Protein AF-A0A8B7ZJD2-F1 (afdb_monomer_lite)

Structure (mmCIF, N/CA/C/O backbone):
data_AF-A0A8B7ZJD2-F1
#
_entry.id   AF-A0A8B7ZJD2-F1
#
loop_
_atom_site.group_PDB
_atom_site.id
_atom_site.type_symbol
_atom_site.label_atom_id
_atom_site.label_alt_id
_atom_site.label_comp_id
_atom_site.label_asym_id
_atom_site.label_entity_id
_atom_site.label_seq_id
_atom_site.pdbx_PDB_ins_code
_atom_site.Cartn_x
_atom_site.Cartn_y
_atom_site.Cartn_z
_atom_site.occupancy
_atom_site.B_iso_or_equiv
_atom_site.auth_seq_id
_atom_site.auth_comp_id
_atom_site.auth_asym_id
_atom_site.auth_atom_id
_atom_site.pdbx_PDB_model_num
ATOM 1 N N . MET A 1 1 ? 28.507 -53.031 50.648 1.00 39.19 1 MET A N 1
ATOM 2 C CA . MET A 1 1 ? 28.261 -53.807 49.411 1.00 39.19 1 MET A CA 1
ATOM 3 C C . MET A 1 1 ? 28.061 -52.798 48.282 1.00 39.19 1 MET A C 1
ATOM 5 O O . MET A 1 1 ? 27.154 -51.989 48.370 1.00 39.19 1 MET A O 1
ATOM 9 N N . THR A 1 2 ? 29.149 -52.480 47.574 1.00 43.84 2 THR A N 1
ATOM 10 C CA . THR A 1 2 ? 29.414 -52.789 46.145 1.00 43.84 2 THR A CA 1
ATOM 11 C C . THR A 1 2 ? 28.729 -51.855 45.140 1.00 43.84 2 THR A C 1
ATOM 13 O O . THR A 1 2 ? 27.515 -51.837 44.986 1.00 43.84 2 THR A O 1
ATOM 16 N N . LYS A 1 3 ? 29.584 -51.105 44.433 1.00 43.44 3 LYS A N 1
ATOM 17 C CA . LYS A 1 3 ? 29.319 -50.288 43.245 1.00 43.44 3 LYS A CA 1
ATOM 18 C C . LYS A 1 3 ? 28.764 -51.154 42.107 1.00 43.44 3 LYS A C 1
ATOM 20 O O . LYS A 1 3 ? 29.307 -52.227 41.862 1.00 43.44 3 LYS A O 1
ATOM 25 N N . THR A 1 4 ? 27.835 -50.633 41.305 1.00 47.94 4 THR A N 1
ATOM 26 C CA . THR A 1 4 ? 27.852 -50.875 39.851 1.00 47.94 4 THR A CA 1
ATOM 27 C C . THR A 1 4 ? 27.293 -49.663 39.113 1.00 47.94 4 THR A C 1
ATOM 29 O O . THR A 1 4 ? 26.111 -49.343 39.166 1.00 47.94 4 THR A O 1
ATOM 32 N N . SER A 1 5 ? 28.207 -48.977 38.441 1.00 49.12 5 SER A N 1
ATOM 33 C CA . SER A 1 5 ? 27.992 -48.008 37.379 1.00 49.12 5 SER A CA 1
ATOM 34 C C . SER A 1 5 ? 27.403 -48.678 36.139 1.00 49.12 5 SER A C 1
ATOM 36 O O . SER A 1 5 ? 27.960 -49.673 35.679 1.00 49.12 5 SER A O 1
ATOM 38 N N . TYR A 1 6 ? 26.397 -48.065 35.517 1.00 43.41 6 TYR A N 1
ATOM 39 C CA . TYR A 1 6 ? 26.184 -48.217 34.078 1.00 43.41 6 TYR A CA 1
ATOM 40 C C . TYR A 1 6 ? 26.055 -46.843 33.426 1.00 43.41 6 TYR A C 1
ATOM 42 O O . TYR A 1 6 ? 25.018 -46.188 33.480 1.00 43.41 6 TYR A O 1
ATOM 50 N N . SER A 1 7 ? 27.167 -46.429 32.816 1.00 50.16 7 SER A N 1
ATOM 51 C CA . SER A 1 7 ? 27.207 -45.446 31.740 1.00 50.16 7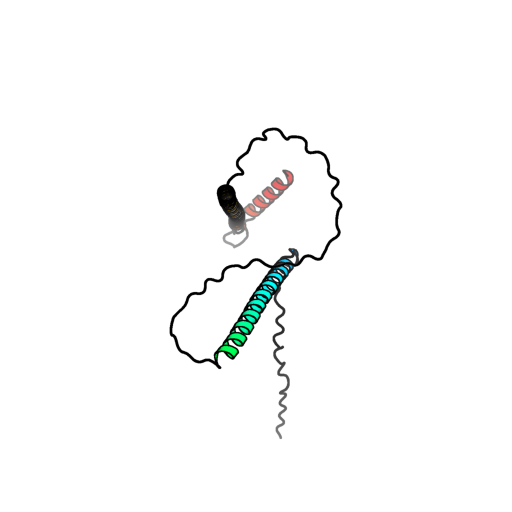 SER A CA 1
ATOM 52 C C . SER A 1 7 ? 26.396 -45.974 30.555 1.00 50.16 7 SER A C 1
ATOM 54 O O . SER A 1 7 ? 26.566 -47.122 30.141 1.00 50.16 7 SER A O 1
ATOM 56 N N . LYS A 1 8 ? 25.528 -45.127 30.000 1.00 45.75 8 LYS A N 1
ATOM 57 C CA . LYS A 1 8 ? 25.032 -45.265 28.628 1.00 45.75 8 LYS A CA 1
ATOM 58 C C . LYS A 1 8 ? 25.311 -43.970 27.880 1.00 45.75 8 LYS A C 1
ATOM 60 O O . LYS A 1 8 ? 24.413 -43.197 27.564 1.00 45.75 8 LYS A O 1
ATOM 65 N N . ASP A 1 9 ? 26.583 -43.776 27.565 1.00 52.03 9 ASP A N 1
ATOM 66 C CA . ASP A 1 9 ? 26.942 -43.148 26.303 1.00 52.03 9 ASP A CA 1
ATOM 67 C C . ASP A 1 9 ? 26.464 -44.046 25.154 1.00 52.03 9 ASP A C 1
ATOM 69 O O . ASP A 1 9 ? 26.879 -45.197 25.043 1.00 52.03 9 ASP A O 1
ATOM 73 N N . SER A 1 10 ? 25.582 -43.540 24.292 1.00 46.38 10 SER A N 1
ATOM 74 C CA . SER A 1 10 ? 25.581 -43.832 22.846 1.00 46.38 10 SER A CA 1
ATOM 75 C C . SER A 1 10 ? 24.380 -43.182 22.172 1.00 46.38 10 SER A C 1
ATOM 77 O O . SER A 1 10 ? 23.264 -43.688 22.172 1.00 46.38 10 SER A O 1
ATOM 79 N N . GLY A 1 11 ? 24.627 -42.039 21.539 1.00 41.09 11 GLY A N 1
ATOM 80 C CA . GLY A 1 11 ? 23.623 -41.434 20.677 1.00 41.09 11 GLY A CA 1
ATOM 81 C C . GLY A 1 11 ? 23.967 -40.037 20.207 1.00 41.09 11 GLY A C 1
ATOM 82 O O . GLY A 1 11 ? 23.090 -39.186 20.164 1.00 41.09 11 GLY A O 1
ATOM 83 N N . LYS A 1 12 ? 25.230 -39.772 19.844 1.00 48.75 12 LYS A N 1
ATOM 84 C CA . LYS A 1 12 ? 25.559 -38.604 19.019 1.00 48.75 12 LYS A CA 1
ATOM 85 C C . LYS A 1 12 ? 24.825 -38.772 17.686 1.00 48.75 12 LYS A C 1
ATOM 87 O O . LYS A 1 12 ? 25.349 -39.388 16.758 1.00 48.75 12 LYS A O 1
ATOM 92 N N . THR A 1 13 ? 23.598 -38.267 17.586 1.00 54.28 13 THR A N 1
ATOM 93 C CA . THR A 1 13 ? 22.920 -38.098 16.303 1.00 54.28 13 THR A CA 1
ATOM 94 C C . THR A 1 13 ? 23.766 -37.128 15.496 1.00 54.28 13 THR A C 1
ATOM 96 O O . THR A 1 13 ? 23.886 -35.952 15.841 1.00 54.28 13 THR A O 1
ATOM 99 N N . LYS A 1 14 ? 24.423 -37.652 14.459 1.00 55.81 14 LYS A N 1
ATOM 100 C CA . LYS A 1 14 ? 25.203 -36.867 13.503 1.00 55.81 14 LYS A CA 1
ATOM 101 C C . LYS A 1 14 ? 24.329 -35.696 13.025 1.00 55.81 14 LYS A C 1
ATOM 103 O O . LYS A 1 14 ? 23.211 -35.965 12.581 1.00 55.81 14 LYS A O 1
ATOM 108 N N . PRO A 1 15 ? 24.782 -34.430 13.088 1.00 53.50 15 PRO A N 1
ATOM 109 C CA . PRO A 1 15 ? 24.051 -33.351 12.442 1.00 53.50 15 PRO A CA 1
ATOM 110 C C . PRO A 1 15 ? 23.992 -33.697 10.955 1.00 53.50 15 PRO A C 1
ATOM 112 O O . PRO A 1 15 ? 25.027 -33.924 10.325 1.00 53.50 15 PRO A O 1
ATOM 115 N N . GLY A 1 16 ? 22.777 -33.848 10.427 1.00 47.44 16 GLY A N 1
ATOM 116 C CA . GLY A 1 16 ? 22.557 -34.173 9.024 1.00 47.44 16 GLY A CA 1
ATOM 117 C C . GLY A 1 16 ? 23.405 -33.260 8.141 1.00 47.44 16 GLY A C 1
ATOM 118 O O . GLY A 1 16 ? 23.426 -32.045 8.335 1.00 47.44 16 GLY A O 1
ATOM 119 N N . GLY A 1 17 ? 24.145 -33.859 7.204 1.00 48.69 17 GLY A N 1
ATOM 120 C CA . GLY A 1 17 ? 24.954 -33.128 6.232 1.00 48.69 17 GLY A CA 1
ATOM 121 C C . GLY A 1 17 ? 24.131 -32.070 5.482 1.00 48.69 17 GLY A C 1
ATOM 122 O O . GLY A 1 17 ? 22.899 -32.124 5.488 1.00 48.69 17 GLY A O 1
ATOM 123 N N . PRO A 1 18 ? 24.782 -31.101 4.815 1.00 47.81 18 PRO A N 1
ATOM 124 C CA . PRO A 1 18 ? 24.182 -29.846 4.373 1.00 47.81 18 PRO A CA 1
ATOM 125 C C . PRO A 1 18 ? 23.327 -30.020 3.110 1.00 47.81 18 PRO A C 1
ATOM 127 O O . PRO A 1 18 ? 23.483 -29.300 2.125 1.00 47.81 18 PRO A O 1
ATOM 130 N N . TYR A 1 19 ? 22.362 -30.932 3.125 1.00 53.19 19 TYR A N 1
ATOM 131 C CA . TYR A 1 19 ? 21.240 -30.902 2.204 1.00 53.19 19 TYR A CA 1
ATOM 132 C C . TYR A 1 19 ? 20.246 -29.870 2.722 1.00 53.19 19 TYR A C 1
ATOM 134 O O . TYR A 1 19 ? 19.180 -30.181 3.243 1.00 53.19 19 TYR A O 1
ATOM 142 N N . HIS A 1 20 ? 20.637 -28.600 2.584 1.00 51.84 20 HIS A N 1
ATOM 143 C CA . HIS A 1 20 ? 19.714 -27.480 2.659 1.00 51.84 20 HIS A CA 1
ATOM 144 C C . HIS A 1 20 ? 18.547 -27.788 1.720 1.00 51.84 20 HIS A C 1
ATOM 146 O O . HIS A 1 20 ? 18.703 -27.755 0.492 1.00 51.84 20 HIS A O 1
ATOM 152 N N . SER A 1 21 ? 17.366 -28.043 2.285 1.00 59.81 21 SER A N 1
ATOM 153 C CA . SER A 1 21 ? 16.129 -27.758 1.579 1.00 59.81 21 SER A CA 1
ATOM 154 C C . SER A 1 21 ? 16.267 -26.309 1.116 1.00 59.81 21 SER A C 1
ATOM 156 O O . SER A 1 21 ? 16.342 -25.376 1.916 1.00 59.81 21 SER A O 1
ATOM 158 N N . LYS A 1 22 ? 16.477 -26.106 -0.190 1.00 61.75 22 LYS A N 1
ATOM 159 C CA . LYS A 1 22 ? 16.526 -24.761 -0.764 1.00 61.75 22 LYS A CA 1
ATOM 160 C C . LYS A 1 22 ? 15.151 -24.183 -0.487 1.00 61.75 22 LYS A C 1
ATOM 162 O O . LYS A 1 22 ? 14.227 -24.507 -1.230 1.00 61.75 22 LYS A O 1
ATOM 167 N N . LYS A 1 23 ? 15.020 -23.406 0.596 1.00 61.69 23 LYS A N 1
ATOM 168 C CA . LYS A 1 23 ? 13.815 -22.648 0.928 1.00 61.69 23 LYS A CA 1
ATOM 169 C C . LYS A 1 23 ? 13.403 -21.970 -0.371 1.00 61.69 23 LYS A C 1
ATOM 171 O O . LYS A 1 23 ? 14.153 -21.146 -0.897 1.00 61.69 23 LYS A O 1
ATOM 176 N N . MET A 1 24 ? 12.306 -22.433 -0.970 1.00 61.31 24 MET A N 1
ATOM 177 C CA . MET A 1 24 ? 11.774 -21.786 -2.156 1.00 61.31 24 MET A CA 1
ATOM 178 C C . MET A 1 24 ? 11.340 -20.406 -1.686 1.00 61.31 24 MET A C 1
ATOM 180 O O . MET A 1 24 ? 10.409 -20.278 -0.901 1.00 61.31 24 MET A O 1
ATOM 184 N N . ILE A 1 25 ? 12.090 -19.388 -2.090 1.00 57.41 25 ILE A N 1
ATOM 185 C CA . ILE A 1 25 ? 11.716 -18.001 -1.860 1.00 57.41 25 ILE A CA 1
ATOM 186 C C . ILE A 1 25 ? 10.627 -17.709 -2.893 1.00 57.41 25 ILE A C 1
ATOM 188 O O . ILE A 1 25 ? 10.907 -17.692 -4.090 1.00 57.41 25 ILE A O 1
ATOM 192 N N . GLY A 1 26 ? 9.382 -17.602 -2.430 1.00 63.53 26 GLY A N 1
ATOM 193 C CA . GLY A 1 26 ? 8.215 -17.285 -3.253 1.00 63.53 26 GLY A CA 1
ATOM 194 C C . GLY A 1 26 ? 6.960 -18.049 -2.830 1.00 63.53 26 GLY A C 1
ATOM 195 O O . GLY A 1 26 ? 7.041 -19.191 -2.377 1.00 63.53 26 GLY A O 1
ATOM 196 N N . ASN A 1 27 ? 5.796 -17.419 -2.994 1.00 67.75 27 ASN A N 1
ATOM 197 C CA . ASN A 1 27 ? 4.507 -18.062 -2.748 1.00 67.75 27 ASN A CA 1
ATOM 198 C C . ASN A 1 27 ? 4.255 -19.166 -3.800 1.00 67.75 27 ASN A C 1
ATOM 200 O O . ASN A 1 27 ? 4.371 -18.917 -5.005 1.00 67.75 27 ASN A O 1
ATOM 204 N N . ILE A 1 28 ? 3.935 -20.387 -3.352 1.00 61.06 28 ILE A N 1
ATOM 205 C CA . ILE A 1 28 ? 3.673 -21.546 -4.224 1.00 61.06 28 ILE A CA 1
ATOM 206 C C . ILE A 1 28 ? 2.390 -21.325 -5.037 1.00 61.06 28 ILE A C 1
ATOM 208 O O . ILE A 1 28 ? 2.347 -21.711 -6.204 1.00 61.06 28 ILE A O 1
ATOM 212 N N . THR A 1 29 ? 1.386 -20.647 -4.466 1.00 63.19 29 THR A N 1
ATOM 213 C CA . THR A 1 29 ? 0.087 -20.422 -5.124 1.00 63.19 29 THR A CA 1
ATOM 214 C C . THR A 1 29 ? 0.165 -19.420 -6.279 1.00 63.19 29 THR A C 1
ATOM 216 O O . THR A 1 29 ? -0.604 -19.516 -7.227 1.00 63.19 29 THR A O 1
ATOM 219 N N . GLU A 1 30 ? 1.129 -18.497 -6.249 1.00 68.25 30 GLU A N 1
ATOM 220 C CA . GLU A 1 30 ? 1.306 -17.446 -7.264 1.00 68.25 30 GLU A CA 1
ATOM 221 C C . GLU A 1 30 ? 2.387 -17.781 -8.310 1.00 68.25 30 GLU A C 1
ATOM 223 O O . GLU A 1 30 ? 2.713 -16.961 -9.168 1.00 68.25 30 GLU A O 1
ATOM 228 N N . GLY A 1 31 ? 3.013 -18.964 -8.236 1.00 72.69 31 GLY A N 1
ATOM 229 C CA . GLY A 1 31 ? 4.035 -19.392 -9.202 1.00 72.69 31 GLY A CA 1
ATOM 230 C C . GLY A 1 31 ? 5.359 -18.607 -9.149 1.00 72.69 31 GLY A C 1
ATOM 231 O O . GLY A 1 31 ? 6.229 -18.794 -10.007 1.00 72.69 31 GLY A O 1
ATOM 232 N N . GLN A 1 32 ? 5.568 -17.767 -8.132 1.00 71.38 32 GLN A N 1
ATOM 233 C CA . GLN A 1 32 ? 6.763 -16.921 -7.997 1.00 71.38 32 GLN A CA 1
ATOM 234 C C . GLN A 1 32 ? 8.057 -17.749 -7.908 1.00 71.38 32 GLN A C 1
ATOM 236 O O . GLN A 1 32 ? 9.051 -17.438 -8.570 1.00 71.38 32 GLN A O 1
ATOM 241 N N . GLY A 1 33 ? 8.021 -18.881 -7.196 1.00 79.00 33 GLY A N 1
ATOM 242 C CA . GLY A 1 33 ? 9.161 -19.800 -7.106 1.00 79.00 33 GLY A CA 1
ATOM 243 C C . GLY A 1 33 ? 9.566 -20.404 -8.461 1.00 79.00 33 GLY A C 1
ATOM 244 O O . GLY A 1 33 ? 10.753 -20.629 -8.720 1.00 79.00 33 GLY A O 1
ATOM 245 N N . TYR A 1 34 ? 8.609 -20.617 -9.374 1.00 82.00 34 TYR A N 1
ATOM 246 C CA . TYR A 1 34 ? 8.888 -21.084 -10.735 1.00 82.00 34 TYR A CA 1
ATOM 247 C C . TYR A 1 34 ? 9.531 -19.984 -11.589 1.00 82.00 34 TYR A C 1
ATOM 249 O O . TYR A 1 34 ? 10.515 -20.246 -12.294 1.00 82.00 34 TYR A O 1
ATOM 257 N N . ALA A 1 35 ? 9.030 -18.749 -11.484 1.00 83.31 35 ALA A N 1
ATOM 258 C CA . ALA A 1 35 ? 9.600 -17.591 -12.168 1.00 83.31 35 ALA A CA 1
ATOM 259 C C . ALA A 1 35 ? 11.061 -17.356 -11.747 1.00 83.31 35 ALA A C 1
ATOM 261 O O . ALA A 1 35 ? 11.940 -17.230 -12.604 1.00 83.31 35 ALA A O 1
ATOM 262 N N . ASP A 1 36 ? 11.362 -17.404 -10.451 1.00 82.44 36 ASP A N 1
ATOM 263 C CA . ASP A 1 36 ? 12.727 -17.216 -9.955 1.00 82.44 36 ASP A CA 1
ATOM 264 C C . ASP A 1 36 ? 13.644 -18.398 -10.293 1.00 82.44 36 ASP A C 1
ATOM 266 O O . ASP A 1 36 ? 14.808 -18.205 -10.664 1.00 82.44 36 ASP A O 1
ATOM 270 N N . LYS A 1 37 ? 13.120 -19.632 -10.302 1.00 83.94 37 LYS A N 1
ATOM 271 C CA . LYS A 1 37 ? 13.844 -20.807 -10.818 1.00 83.94 37 LYS A CA 1
ATOM 272 C C . LYS A 1 37 ? 14.206 -20.639 -12.299 1.00 83.94 37 LYS A C 1
ATOM 274 O O . LYS A 1 37 ? 15.339 -20.957 -12.675 1.00 83.94 37 LYS A O 1
ATOM 279 N N . ARG A 1 38 ? 13.294 -20.126 -13.136 1.00 84.62 38 ARG A N 1
ATOM 280 C CA . ARG A 1 38 ? 13.542 -19.814 -14.560 1.00 84.62 38 ARG A CA 1
ATOM 281 C C . ARG A 1 38 ? 14.580 -18.705 -14.718 1.00 84.62 38 ARG A C 1
ATOM 283 O O . ARG A 1 38 ? 15.563 -18.930 -15.425 1.00 84.62 38 ARG A O 1
ATOM 290 N N . LYS A 1 39 ? 14.443 -17.579 -14.005 1.00 90.19 39 LYS A N 1
ATOM 291 C CA . LYS A 1 39 ? 15.444 -16.492 -13.998 1.00 90.19 39 LYS A CA 1
ATOM 292 C C . LYS A 1 39 ? 16.829 -17.017 -13.626 1.00 90.19 39 LYS A C 1
ATOM 294 O O . LYS A 1 39 ? 17.806 -16.757 -14.326 1.00 90.19 39 LYS A O 1
ATOM 299 N N . ARG A 1 40 ? 16.922 -17.835 -12.572 1.00 87.81 40 ARG A N 1
ATOM 300 C CA . ARG A 1 40 ? 18.194 -18.411 -12.119 1.00 87.81 40 ARG A CA 1
ATOM 301 C C . ARG A 1 40 ? 18.795 -19.384 -13.132 1.00 87.81 40 ARG A C 1
ATOM 303 O O . ARG A 1 40 ? 20.009 -19.381 -13.320 1.00 87.81 40 ARG A O 1
ATOM 310 N N . LYS A 1 41 ? 17.970 -20.185 -13.819 1.00 92.12 41 LYS A N 1
ATOM 311 C CA . LYS A 1 41 ? 18.428 -21.032 -14.935 1.00 92.12 41 LYS A CA 1
ATOM 312 C C . LYS A 1 41 ? 19.031 -20.192 -16.064 1.00 92.12 41 LYS A C 1
ATOM 314 O O . LYS A 1 41 ? 20.134 -20.512 -16.497 1.00 92.12 41 LYS A O 1
ATOM 319 N N . VAL A 1 42 ? 18.359 -19.112 -16.472 1.00 90.50 42 VAL A N 1
ATOM 320 C CA . VAL A 1 42 ? 18.838 -18.195 -17.525 1.00 90.50 42 VAL A CA 1
ATOM 321 C C . VAL A 1 42 ? 20.162 -17.532 -17.124 1.00 90.50 42 VAL A C 1
ATOM 323 O O . VAL A 1 42 ? 21.129 -17.559 -17.891 1.00 90.50 42 VAL A O 1
ATOM 326 N N . LEU A 1 43 ? 20.259 -17.026 -15.891 1.00 93.75 43 LEU A N 1
ATOM 327 C CA . LEU A 1 43 ? 21.495 -16.443 -15.356 1.00 93.75 43 LEU A CA 1
ATOM 328 C C . LEU A 1 43 ? 22.647 -17.454 -15.325 1.00 93.75 43 LEU A C 1
ATOM 330 O O . LEU A 1 43 ? 23.769 -17.127 -15.711 1.00 93.75 43 LEU A O 1
ATOM 334 N N . ASN A 1 44 ? 22.384 -18.691 -14.904 1.00 94.50 44 ASN A N 1
ATOM 335 C CA . ASN A 1 44 ? 23.402 -19.739 -14.866 1.00 94.50 44 ASN A CA 1
ATOM 336 C C . ASN A 1 44 ? 23.861 -20.143 -16.272 1.00 94.50 44 ASN A C 1
ATOM 338 O O . ASN A 1 44 ? 25.061 -20.327 -16.477 1.00 94.50 44 ASN A O 1
ATOM 342 N N . SER A 1 45 ? 22.950 -20.248 -17.248 1.00 91.69 45 SER A N 1
ATOM 343 C CA . SER A 1 45 ? 23.338 -20.496 -18.643 1.00 91.69 45 SER A CA 1
ATOM 344 C C . SER A 1 45 ? 24.193 -19.362 -19.207 1.00 91.69 45 SER A C 1
ATOM 346 O O . SER A 1 45 ? 25.205 -19.639 -19.846 1.00 91.69 45 SER A O 1
ATOM 348 N N . TYR A 1 46 ? 23.854 -18.107 -18.899 1.00 94.62 46 TYR A N 1
ATOM 349 C CA . TYR A 1 46 ? 24.642 -16.945 -19.308 1.00 94.62 46 TYR A CA 1
ATOM 350 C C . TYR A 1 46 ? 26.047 -16.968 -18.691 1.00 94.62 46 TYR A C 1
ATOM 352 O O . TYR A 1 46 ? 27.040 -16.935 -19.415 1.00 94.62 46 TYR A O 1
ATOM 360 N N . LYS A 1 47 ? 26.159 -17.146 -17.366 1.00 93.50 47 LYS A N 1
ATOM 361 C CA . LYS A 1 47 ? 27.459 -17.278 -16.683 1.00 93.50 47 LYS A CA 1
ATOM 362 C C . LYS A 1 47 ? 28.284 -18.435 -17.248 1.00 93.50 47 LYS A C 1
ATOM 364 O O . LYS A 1 47 ? 29.488 -18.290 -17.430 1.00 93.50 47 LYS A O 1
ATOM 369 N N . LYS A 1 48 ? 27.652 -19.567 -17.585 1.00 92.56 48 LYS A N 1
ATOM 370 C CA . LYS A 1 48 ? 28.329 -20.711 -18.217 1.00 92.56 48 LYS A CA 1
ATOM 371 C C . LYS A 1 48 ? 28.923 -20.344 -19.580 1.00 92.56 48 LYS A C 1
ATOM 373 O O . LYS A 1 48 ? 30.030 -20.786 -19.871 1.00 92.56 48 LYS A O 1
ATOM 378 N N . LEU A 1 49 ? 28.228 -19.543 -20.391 1.00 92.56 49 LEU A N 1
ATOM 379 C CA . LEU A 1 49 ? 28.760 -19.045 -21.665 1.00 92.56 49 LEU A CA 1
ATOM 380 C C . LEU A 1 49 ? 29.959 -18.116 -21.449 1.00 92.56 49 LEU A C 1
ATOM 382 O O . LEU A 1 49 ? 30.990 -18.327 -22.078 1.00 92.56 49 LEU A O 1
ATOM 386 N N . ILE A 1 50 ? 29.873 -17.187 -20.494 1.00 91.31 50 ILE A N 1
ATOM 387 C CA . ILE A 1 50 ? 30.988 -16.294 -20.134 1.00 91.31 50 ILE A CA 1
ATOM 388 C C . 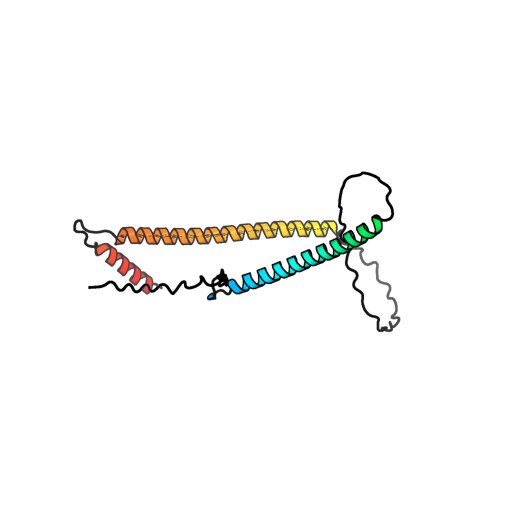ILE A 1 50 ? 32.201 -17.081 -19.613 1.00 91.31 50 ILE A C 1
ATOM 390 O O . ILE A 1 50 ? 33.340 -16.794 -19.969 1.00 91.31 50 ILE A O 1
ATOM 394 N N . HIS A 1 51 ? 31.996 -18.106 -18.784 1.00 84.38 51 HIS A N 1
ATOM 395 C CA . HIS A 1 51 ? 33.102 -18.948 -18.320 1.00 84.38 51 HIS A CA 1
ATOM 396 C C . HIS A 1 51 ? 33.722 -19.771 -19.452 1.00 84.38 51 HIS A C 1
ATOM 398 O O . HIS A 1 51 ? 34.934 -19.977 -19.458 1.00 84.38 51 HIS A O 1
ATOM 404 N N . LYS A 1 52 ? 32.915 -20.242 -20.409 1.00 85.06 52 LYS A N 1
ATOM 405 C CA . LYS A 1 52 ? 33.412 -20.963 -21.585 1.00 85.06 52 LYS A CA 1
ATOM 406 C C . LYS A 1 52 ? 34.213 -20.056 -22.514 1.00 85.06 52 LYS A C 1
ATOM 408 O O . LYS A 1 52 ? 35.278 -20.485 -22.940 1.00 85.06 52 LYS A O 1
ATOM 413 N N . SER A 1 53 ? 33.750 -18.831 -22.777 1.00 75.19 53 SER A N 1
ATOM 414 C CA . SER A 1 53 ? 34.506 -17.874 -23.592 1.00 75.19 53 SER A CA 1
ATOM 415 C C . SER A 1 53 ? 35.836 -17.534 -22.921 1.00 75.19 53 SER A C 1
ATOM 417 O O . SER A 1 53 ? 36.879 -17.731 -23.524 1.00 75.19 53 SER A O 1
ATOM 419 N N . ARG A 1 54 ? 35.832 -17.220 -21.616 1.00 78.94 54 ARG A N 1
ATOM 420 C CA . ARG A 1 54 ? 37.068 -16.931 -20.865 1.00 78.94 54 ARG A CA 1
ATOM 421 C C . ARG A 1 54 ? 38.053 -18.104 -20.834 1.00 78.94 54 ARG A C 1
ATOM 423 O O . ARG A 1 54 ? 39.254 -17.871 -20.843 1.00 78.94 54 ARG A O 1
ATOM 430 N N . ARG A 1 55 ? 37.569 -19.353 -20.792 1.00 74.88 55 ARG A N 1
ATOM 431 C CA . ARG A 1 55 ? 38.422 -20.557 -20.869 1.00 74.88 55 ARG A CA 1
ATOM 432 C C . ARG A 1 55 ? 38.964 -20.815 -22.275 1.00 74.88 55 ARG A C 1
ATOM 434 O O . ARG A 1 55 ? 40.046 -21.377 -22.402 1.00 74.88 55 ARG A O 1
ATOM 441 N N . ALA A 1 56 ? 38.212 -20.468 -23.316 1.00 73.31 56 ALA A N 1
ATOM 442 C CA . ALA A 1 56 ? 38.702 -20.530 -24.689 1.00 73.31 56 ALA A CA 1
ATOM 443 C C . ALA A 1 56 ? 39.789 -19.468 -24.902 1.00 73.31 56 ALA A C 1
ATOM 445 O O . ALA A 1 56 ? 40.884 -19.808 -25.339 1.00 73.31 56 ALA A O 1
ATOM 446 N N . ASP A 1 57 ? 39.538 -18.237 -24.452 1.00 69.00 57 ASP A N 1
ATOM 447 C CA . ASP A 1 57 ? 40.502 -17.137 -24.498 1.00 69.00 57 ASP A CA 1
ATOM 448 C C . ASP A 1 57 ? 41.768 -17.474 -23.696 1.00 69.00 57 ASP A C 1
ATOM 450 O O . ASP A 1 57 ? 42.875 -17.262 -24.176 1.00 69.00 57 ASP A O 1
ATOM 454 N N . SER A 1 58 ? 41.637 -18.071 -22.502 1.00 67.12 58 SER A N 1
ATOM 455 C CA . SER A 1 58 ? 42.799 -18.467 -21.696 1.00 67.12 58 SER A CA 1
ATOM 456 C C . SER A 1 58 ? 43.613 -19.594 -22.331 1.00 67.12 58 SER A C 1
ATOM 458 O O . SER A 1 58 ? 44.825 -19.621 -22.164 1.00 67.12 58 SER A O 1
ATOM 460 N N . LYS A 1 59 ? 42.978 -20.525 -23.055 1.00 68.00 59 LYS A N 1
ATOM 461 C CA . LYS A 1 59 ? 43.684 -21.581 -23.801 1.00 68.00 59 LYS A CA 1
ATOM 462 C C . LYS A 1 59 ? 44.419 -21.020 -25.014 1.00 68.00 59 LYS A C 1
ATOM 464 O O . LYS A 1 59 ? 45.524 -21.463 -25.296 1.00 68.00 59 LYS A O 1
ATOM 469 N N . ILE A 1 60 ? 43.828 -20.037 -25.691 1.00 67.25 60 ILE A N 1
ATOM 470 C CA . ILE A 1 60 ? 44.474 -19.317 -26.793 1.00 67.25 60 ILE A CA 1
ATOM 471 C C . ILE A 1 60 ? 45.681 -18.536 -26.260 1.00 67.25 60 ILE A C 1
ATOM 473 O O . ILE A 1 60 ? 46.775 -18.679 -26.790 1.00 67.25 60 ILE A O 1
ATOM 477 N N . VAL A 1 61 ? 45.521 -17.792 -25.161 1.00 60.16 61 VAL A N 1
ATOM 478 C CA . VAL A 1 61 ? 46.615 -17.033 -24.529 1.00 60.16 61 VAL A CA 1
ATOM 479 C C . VAL A 1 61 ? 47.721 -17.954 -23.997 1.00 60.16 61 VAL A C 1
ATOM 481 O O . VAL A 1 61 ? 48.890 -17.656 -24.202 1.00 60.16 61 VAL A O 1
ATOM 484 N N . ALA A 1 62 ? 47.384 -19.089 -23.374 1.00 60.59 62 ALA A N 1
ATOM 485 C CA . ALA A 1 62 ? 48.375 -20.063 -22.907 1.00 60.59 62 ALA A CA 1
ATOM 486 C C . ALA A 1 62 ? 49.112 -20.760 -24.066 1.00 60.59 62 ALA A C 1
ATOM 488 O O . ALA A 1 62 ? 50.314 -20.977 -23.975 1.00 60.59 62 ALA A O 1
ATOM 489 N N . GLY A 1 63 ? 48.417 -21.071 -25.166 1.00 59.41 63 GLY A N 1
ATOM 490 C CA . GLY A 1 63 ? 49.038 -21.632 -26.370 1.00 59.41 63 GLY A CA 1
ATOM 491 C C . GLY A 1 63 ? 49.935 -20.638 -27.115 1.00 59.41 63 GLY A C 1
ATOM 492 O O . GLY A 1 63 ? 50.914 -21.050 -27.728 1.00 59.41 63 GLY A O 1
ATOM 493 N N . ILE A 1 64 ? 49.631 -19.339 -27.033 1.00 56.91 64 ILE A N 1
ATOM 494 C CA . ILE A 1 64 ? 50.506 -18.269 -27.531 1.00 56.91 64 ILE A CA 1
ATOM 495 C C . ILE A 1 64 ? 51.734 -18.137 -26.621 1.00 56.91 64 ILE A C 1
ATOM 497 O O . ILE A 1 64 ? 52.847 -18.176 -27.124 1.00 56.91 64 ILE A O 1
ATOM 501 N N . ALA A 1 65 ? 51.554 -18.088 -25.296 1.00 53.16 65 ALA A N 1
ATOM 502 C CA . ALA A 1 65 ? 52.658 -17.971 -24.340 1.00 53.16 65 ALA A CA 1
ATOM 503 C C . ALA A 1 65 ? 53.661 -19.139 -24.418 1.00 53.16 65 ALA A C 1
ATOM 505 O O . ALA A 1 65 ? 54.856 -18.905 -24.303 1.00 53.16 65 ALA A O 1
ATOM 506 N N . LEU A 1 66 ? 53.199 -20.370 -24.679 1.00 50.59 66 LEU A N 1
ATOM 507 C CA . LEU A 1 66 ? 54.073 -21.543 -24.844 1.00 50.59 66 LEU A CA 1
ATOM 508 C C . LEU A 1 66 ? 54.915 -21.501 -26.135 1.00 50.59 66 LEU A C 1
ATOM 510 O O . LEU A 1 66 ? 55.941 -22.161 -26.219 1.00 50.59 66 LEU A O 1
ATOM 514 N N . ARG A 1 67 ? 54.469 -20.748 -27.150 1.00 51.09 67 ARG A N 1
ATOM 515 C CA . ARG A 1 67 ? 55.195 -20.534 -28.414 1.00 51.09 67 ARG A CA 1
ATOM 516 C C . ARG A 1 67 ? 56.154 -19.344 -28.353 1.00 51.09 67 ARG A C 1
ATOM 518 O O . ARG A 1 67 ? 57.025 -19.241 -29.199 1.00 51.09 67 ARG A O 1
ATOM 525 N N . SER A 1 68 ? 55.977 -18.439 -27.391 1.00 47.12 68 SER A N 1
ATOM 526 C CA . SER A 1 68 ? 56.791 -17.225 -27.241 1.00 47.12 68 SER A CA 1
ATOM 527 C C . SER A 1 68 ? 58.011 -17.411 -26.337 1.00 47.12 68 SER A C 1
ATOM 529 O O . SER A 1 68 ? 58.866 -16.540 -26.303 1.00 47.12 68 SER A O 1
ATOM 531 N N . THR A 1 69 ? 58.106 -18.516 -25.593 1.00 49.59 69 THR A N 1
ATOM 532 C CA . THR A 1 69 ? 59.243 -18.805 -24.701 1.00 49.59 69 THR A CA 1
ATOM 533 C C . THR A 1 69 ? 60.456 -19.419 -25.403 1.00 49.59 69 THR A C 1
ATOM 535 O O . THR A 1 69 ? 61.468 -19.627 -24.746 1.00 49.59 69 THR A O 1
ATOM 538 N N . GLU A 1 70 ? 60.377 -19.710 -26.706 1.00 47.69 70 GLU A N 1
ATOM 539 C CA . GLU A 1 70 ? 61.541 -20.152 -27.495 1.00 47.69 70 GLU A CA 1
ATOM 540 C C . GLU A 1 70 ? 62.287 -18.984 -28.163 1.00 47.69 70 GLU A C 1
ATOM 542 O O . GLU A 1 70 ? 63.465 -19.126 -28.467 1.00 47.69 70 GLU A O 1
ATOM 547 N N . ASP A 1 71 ? 61.666 -17.804 -28.266 1.00 44.50 71 ASP A N 1
ATOM 548 C CA . ASP A 1 71 ? 62.259 -16.619 -28.891 1.00 44.50 71 ASP A CA 1
ATOM 549 C C . ASP A 1 71 ? 62.232 -15.430 -27.918 1.00 44.50 71 ASP A C 1
ATOM 551 O O . ASP A 1 71 ? 61.345 -14.574 -27.944 1.00 44.50 71 ASP A O 1
ATOM 555 N N . SER A 1 72 ? 63.214 -15.380 -27.019 1.00 40.84 72 SER A N 1
ATOM 556 C CA . SER A 1 72 ? 63.463 -14.206 -26.178 1.00 40.84 72 SER A CA 1
ATOM 557 C C . SER A 1 72 ? 64.082 -13.072 -27.000 1.00 40.84 72 SER A C 1
ATOM 559 O O . SER A 1 72 ? 65.251 -13.164 -27.361 1.00 40.84 72 SER A O 1
ATOM 561 N N . VAL A 1 73 ? 63.355 -11.966 -27.191 1.00 35.78 73 VAL A N 1
ATOM 562 C CA . VAL A 1 73 ? 63.939 -10.610 -27.196 1.00 35.78 73 VAL A CA 1
ATOM 563 C C . VAL A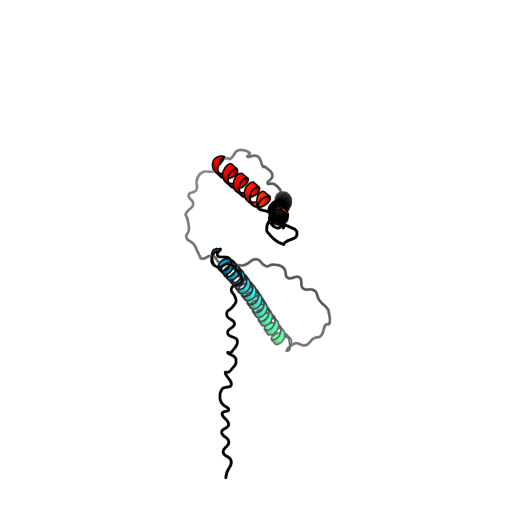 1 73 ? 62.988 -9.661 -26.458 1.00 35.78 73 VAL A C 1
ATOM 565 O O . VAL A 1 73 ? 61.802 -9.563 -26.771 1.00 35.78 73 VAL A O 1
ATOM 568 N N . GLU A 1 74 ? 63.530 -8.997 -25.440 1.00 42.03 74 GLU A N 1
ATOM 569 C CA . GLU A 1 74 ? 62.906 -7.991 -24.578 1.00 42.03 74 GLU A CA 1
ATOM 570 C C . GLU A 1 74 ? 62.374 -6.784 -25.366 1.00 42.03 74 GLU A C 1
ATOM 572 O O . GLU A 1 74 ? 63.130 -6.225 -26.148 1.00 42.03 74 GLU A O 1
ATOM 577 N N . VAL A 1 75 ? 61.147 -6.310 -25.085 1.00 36.47 75 VAL A N 1
ATOM 578 C CA . VAL A 1 75 ? 60.817 -4.867 -25.020 1.00 36.47 75 VAL A CA 1
ATOM 579 C C . VAL A 1 75 ? 59.625 -4.648 -24.073 1.00 36.47 75 VAL A C 1
ATOM 581 O O . VAL A 1 75 ? 58.544 -5.217 -24.227 1.00 36.47 75 VAL A O 1
ATOM 584 N N . GLU A 1 76 ? 59.850 -3.789 -23.087 1.00 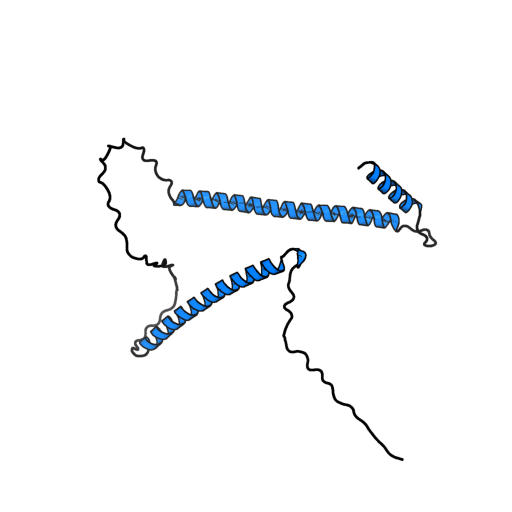38.69 76 GLU A N 1
ATOM 585 C CA . GLU A 1 76 ? 58.931 -3.268 -22.077 1.00 38.69 76 GLU A CA 1
ATOM 586 C C . GLU A 1 76 ? 57.836 -2.356 -22.689 1.00 38.69 76 GLU A C 1
ATOM 588 O O . GLU A 1 76 ? 58.114 -1.559 -23.582 1.00 38.69 76 GLU A O 1
ATOM 593 N N . GLY A 1 77 ? 56.579 -2.414 -22.212 1.00 32.62 77 GLY A N 1
ATOM 594 C CA . GLY A 1 77 ? 55.567 -1.421 -22.617 1.00 32.62 77 GLY A CA 1
ATOM 595 C C . GLY A 1 77 ? 54.101 -1.752 -22.309 1.00 32.62 77 GLY A C 1
ATOM 596 O O . GLY A 1 77 ? 53.480 -2.637 -22.891 1.00 32.62 77 GLY A O 1
ATOM 597 N N . HIS A 1 78 ? 53.509 -0.984 -21.398 1.00 36.66 78 HIS A N 1
ATOM 598 C CA . HIS A 1 78 ? 52.178 -1.164 -20.823 1.00 36.66 78 HIS A CA 1
ATOM 599 C C . HIS A 1 78 ? 50.972 -0.878 -21.756 1.00 36.66 78 HIS A C 1
ATOM 601 O O . HIS A 1 78 ? 50.823 0.194 -22.323 1.00 36.66 78 HIS A O 1
ATOM 607 N N . HIS A 1 79 ? 50.018 -1.818 -21.742 1.00 35.09 79 HIS A N 1
ATOM 608 C CA . HIS A 1 79 ? 48.553 -1.658 -21.604 1.00 35.09 79 HIS A CA 1
ATOM 609 C C . HIS A 1 79 ? 47.770 -0.704 -22.541 1.00 35.09 79 HIS A C 1
ATOM 611 O O . HIS A 1 79 ? 47.766 0.508 -22.354 1.00 35.09 79 HIS A O 1
ATOM 617 N N . LYS A 1 80 ? 46.832 -1.278 -23.322 1.00 38.94 80 LYS A N 1
ATOM 618 C CA . LYS A 1 80 ? 45.364 -1.090 -23.150 1.00 38.94 80 LYS A CA 1
ATOM 619 C C . LYS A 1 80 ? 44.560 -1.960 -24.129 1.00 38.94 80 LYS A C 1
ATOM 621 O O . LYS A 1 80 ? 44.676 -1.856 -25.343 1.00 38.94 80 LYS A O 1
ATOM 626 N N . LYS A 1 81 ? 43.691 -2.813 -23.576 1.00 41.53 81 LYS A N 1
ATOM 627 C CA . LYS A 1 81 ? 42.768 -3.689 -24.317 1.00 41.53 81 LYS A CA 1
ATOM 628 C C . LYS A 1 81 ? 41.578 -2.881 -24.859 1.00 41.53 81 LYS A C 1
ATOM 630 O O . LYS A 1 81 ? 40.755 -2.420 -24.073 1.00 41.53 81 LYS A O 1
ATOM 635 N N . ARG A 1 82 ? 41.426 -2.785 -26.184 1.00 39.88 82 ARG A N 1
ATOM 636 C CA . ARG A 1 82 ? 40.144 -2.484 -26.858 1.00 39.88 82 ARG A CA 1
ATOM 637 C C . ARG A 1 82 ? 39.698 -3.734 -27.613 1.00 39.88 82 ARG A C 1
ATOM 639 O O . ARG A 1 82 ? 40.153 -3.986 -28.721 1.00 39.88 82 ARG A O 1
ATOM 646 N N . ALA A 1 83 ? 38.828 -4.536 -27.002 1.00 43.03 83 ALA A N 1
ATOM 647 C CA . ALA A 1 83 ? 38.185 -5.653 -27.688 1.00 43.03 83 ALA A CA 1
ATOM 648 C C . ALA A 1 83 ? 37.074 -5.105 -28.595 1.00 43.03 83 ALA A C 1
ATOM 650 O O . ALA A 1 83 ? 36.026 -4.666 -28.120 1.00 43.03 83 ALA A O 1
ATOM 651 N N . LEU A 1 84 ? 37.338 -5.091 -29.900 1.00 42.12 84 LEU A N 1
ATOM 652 C CA . LEU A 1 84 ? 36.352 -4.818 -30.939 1.00 42.12 84 LEU A CA 1
ATOM 653 C C . LEU A 1 84 ? 35.477 -6.061 -31.148 1.00 42.12 84 LEU A C 1
ATOM 655 O O . LEU A 1 84 ? 35.960 -7.187 -31.216 1.00 42.12 84 LEU A O 1
ATOM 659 N N . TYR A 1 85 ? 34.172 -5.832 -31.240 1.00 35.34 85 TYR A N 1
ATOM 660 C CA . TYR A 1 85 ? 33.147 -6.835 -31.508 1.00 35.34 85 TYR A CA 1
ATOM 661 C C . TYR A 1 85 ? 33.261 -7.326 -32.961 1.00 35.34 85 TYR A C 1
ATOM 663 O O . TYR A 1 85 ? 32.870 -6.610 -33.883 1.00 35.34 85 TYR A O 1
ATOM 671 N N . THR A 1 86 ? 33.778 -8.537 -33.188 1.00 46.84 86 THR A N 1
ATOM 672 C CA . THR A 1 86 ? 33.687 -9.208 -34.493 1.00 46.84 86 THR A CA 1
ATOM 673 C C . THR A 1 86 ? 32.383 -10.001 -34.569 1.00 46.84 86 THR A C 1
ATOM 675 O O . THR A 1 86 ? 32.034 -10.794 -33.695 1.00 46.84 86 THR A O 1
ATOM 678 N N . LYS A 1 87 ? 31.599 -9.712 -35.611 1.00 44.03 87 LYS A N 1
ATOM 679 C CA . LYS A 1 87 ? 30.312 -10.347 -35.895 1.00 44.03 87 LYS A CA 1
ATOM 680 C C . LYS A 1 87 ? 30.536 -11.778 -36.387 1.00 44.03 87 LYS A C 1
ATOM 682 O O . LYS A 1 87 ? 31.421 -12.043 -37.191 1.00 44.03 87 LYS A O 1
ATOM 687 N N . ASN A 1 88 ? 29.683 -12.670 -35.899 1.00 43.56 88 ASN A N 1
ATOM 688 C CA . ASN A 1 88 ? 29.674 -14.099 -36.178 1.00 43.56 88 ASN A CA 1
ATOM 689 C C . ASN A 1 88 ? 29.582 -14.428 -37.675 1.00 43.56 88 ASN A C 1
ATOM 691 O O . ASN A 1 88 ? 28.642 -14.011 -38.354 1.00 43.56 88 ASN A O 1
ATOM 695 N N . ALA A 1 89 ? 30.491 -15.294 -38.122 1.00 39.50 89 ALA A N 1
ATOM 696 C CA . ALA A 1 89 ? 30.309 -16.152 -39.279 1.00 39.50 89 ALA A CA 1
ATOM 697 C C . ALA A 1 89 ? 29.206 -17.182 -38.985 1.00 39.50 89 ALA A C 1
ATOM 699 O O . ALA A 1 89 ? 29.251 -17.899 -37.982 1.00 39.50 89 ALA A O 1
ATOM 700 N N . LYS A 1 90 ? 28.215 -17.275 -39.871 1.00 38.41 90 LYS A N 1
ATOM 701 C CA . LYS A 1 90 ? 27.373 -18.464 -40.009 1.00 38.41 90 LYS A CA 1
ATOM 702 C C . LYS A 1 90 ? 27.414 -18.889 -41.465 1.00 38.41 90 LYS A C 1
ATOM 704 O O . LYS A 1 90 ? 26.984 -18.141 -42.337 1.00 38.41 90 LYS A O 1
ATOM 709 N N . GLY A 1 91 ? 27.941 -20.090 -41.686 1.00 35.06 91 GLY A N 1
ATOM 710 C CA . GLY A 1 91 ? 27.797 -20.806 -42.939 1.00 35.06 91 GLY A CA 1
ATOM 711 C C . GLY A 1 91 ? 26.324 -21.045 -43.249 1.00 35.06 91 GLY A C 1
ATOM 712 O O . GLY A 1 91 ? 25.525 -21.347 -42.358 1.00 35.06 91 GLY A O 1
ATOM 713 N N . GLN A 1 92 ? 25.985 -20.914 -44.525 1.00 34.09 92 GLN A N 1
ATOM 714 C CA . GLN A 1 92 ? 24.806 -21.538 -45.090 1.00 34.09 92 GLN A CA 1
ATOM 715 C C . GLN A 1 92 ? 25.219 -22.438 -46.246 1.00 34.09 92 GLN A C 1
ATOM 717 O O . GLN A 1 92 ? 26.092 -22.128 -47.053 1.00 34.09 92 GLN A O 1
ATOM 722 N N . VAL A 1 93 ? 24.571 -23.590 -46.205 1.00 38.78 93 VAL A N 1
ATOM 723 C CA . VAL A 1 93 ? 24.630 -24.752 -47.072 1.00 38.78 93 VAL A CA 1
ATOM 724 C C . VAL A 1 93 ? 24.226 -24.386 -48.502 1.00 38.78 93 VAL A C 1
ATOM 726 O O . VAL A 1 93 ? 23.431 -23.479 -48.737 1.00 38.78 93 VAL A O 1
ATOM 729 N N . GLN A 1 94 ? 24.801 -25.113 -49.456 1.00 38.25 94 GLN A N 1
ATOM 730 C CA . GLN A 1 94 ? 24.608 -24.955 -50.892 1.00 38.25 94 GLN A CA 1
ATOM 731 C C . GLN A 1 94 ? 23.159 -25.266 -51.335 1.00 38.25 94 GLN A C 1
ATOM 733 O O . GLN A 1 94 ? 22.666 -26.355 -51.075 1.00 38.25 94 GLN A O 1
ATOM 738 N N . ASN A 1 95 ? 22.560 -24.293 -52.041 1.00 34.91 95 ASN A N 1
ATOM 739 C CA . ASN A 1 95 ? 21.673 -24.337 -53.228 1.00 34.91 95 ASN A CA 1
ATOM 740 C C . ASN A 1 95 ? 20.444 -25.287 -53.301 1.00 34.91 95 ASN A C 1
ATOM 742 O O . ASN A 1 95 ? 20.522 -26.461 -52.964 1.00 34.91 95 ASN A O 1
ATOM 746 N N . PRO A 1 96 ? 19.338 -24.829 -53.935 1.00 41.53 96 PRO A N 1
ATOM 747 C CA . PRO A 1 96 ? 19.249 -25.082 -55.377 1.00 41.53 96 PRO A CA 1
ATOM 748 C C . PRO A 1 96 ? 18.779 -23.890 -56.232 1.00 41.53 96 PRO A C 1
ATOM 750 O O . PRO A 1 96 ? 17.966 -23.050 -55.845 1.00 41.53 96 PRO A O 1
ATOM 753 N N . LYS A 1 97 ? 19.310 -23.882 -57.458 1.00 39.94 97 LYS A N 1
ATOM 754 C CA . LYS A 1 97 ? 19.116 -22.909 -58.538 1.00 39.94 97 LYS A CA 1
ATOM 755 C C . LYS A 1 97 ? 17.630 -22.720 -58.886 1.00 39.94 97 LYS A C 1
ATOM 757 O O . LYS A 1 97 ? 17.016 -23.611 -59.467 1.00 39.94 97 LYS A O 1
ATOM 762 N N . LYS A 1 98 ? 17.077 -21.528 -58.637 1.00 40.53 98 LYS A N 1
ATOM 763 C CA . LYS A 1 98 ? 15.835 -21.061 -59.278 1.00 40.53 98 LYS A CA 1
ATOM 764 C C . LYS A 1 98 ? 16.184 -20.391 -60.609 1.00 40.53 98 LYS A C 1
ATOM 766 O O . LYS A 1 98 ? 16.963 -19.441 -60.642 1.00 40.53 98 LYS A O 1
ATOM 771 N N . LYS A 1 99 ? 15.633 -20.902 -61.714 1.00 42.66 99 LYS A N 1
ATOM 772 C CA . LYS A 1 99 ? 15.736 -20.276 -63.038 1.00 42.66 99 LYS A CA 1
ATOM 773 C C . LYS A 1 99 ? 14.894 -18.996 -63.039 1.00 42.66 99 LYS A C 1
ATOM 775 O O . LYS A 1 99 ? 13.684 -19.067 -62.863 1.00 42.66 99 LYS A O 1
ATOM 780 N N . PHE A 1 100 ? 15.529 -17.841 -63.228 1.00 35.97 100 PHE A N 1
ATOM 781 C CA . PHE A 1 100 ? 14.829 -16.577 -63.449 1.00 35.97 100 PHE A CA 1
ATOM 782 C C . PHE A 1 100 ? 14.452 -16.460 -64.929 1.00 35.97 100 PHE A C 1
ATOM 784 O O . PHE A 1 100 ? 15.319 -16.418 -65.802 1.00 35.97 100 PHE A O 1
ATOM 791 N N . SER A 1 101 ? 13.152 -16.413 -65.212 1.00 52.66 101 SER A N 1
ATOM 792 C CA . SER A 1 101 ? 12.609 -15.995 -66.503 1.00 52.66 101 SER A CA 1
ATOM 793 C C . SER A 1 101 ? 12.920 -14.512 -66.727 1.00 52.66 101 SER A C 1
ATOM 795 O O . SER A 1 101 ? 12.604 -13.680 -65.876 1.00 52.66 101 SER A O 1
ATOM 797 N N . LYS A 1 102 ? 13.524 -14.161 -67.869 1.00 50.78 102 LYS A N 1
ATOM 798 C CA . LYS A 1 102 ? 13.702 -12.762 -68.288 1.00 50.78 102 LYS A CA 1
ATOM 799 C C . LYS A 1 102 ? 12.332 -12.165 -68.632 1.00 50.78 102 LYS A C 1
ATOM 801 O O . LYS A 1 102 ? 11.860 -12.310 -69.754 1.00 50.78 102 LYS A O 1
ATOM 806 N N . ALA A 1 103 ? 11.697 -11.513 -67.661 1.00 51.53 103 ALA A N 1
ATOM 807 C CA . ALA A 1 103 ? 10.530 -10.669 -67.890 1.00 51.53 103 ALA A CA 1
ATOM 808 C C . ALA A 1 103 ? 10.976 -9.236 -68.232 1.00 51.53 103 ALA A C 1
ATOM 810 O O . ALA A 1 103 ? 11.961 -8.721 -67.701 1.00 51.53 103 ALA A O 1
ATOM 811 N N . LYS A 1 104 ? 10.265 -8.642 -69.190 1.00 49.72 104 LYS A N 1
ATOM 812 C CA . LYS A 1 104 ? 10.550 -7.372 -69.866 1.00 49.72 104 LYS A CA 1
ATOM 813 C C . LYS A 1 104 ? 10.575 -6.199 -68.872 1.00 49.72 104 LYS A C 1
ATOM 815 O O . LYS A 1 104 ? 9.706 -6.093 -68.015 1.00 49.72 104 LYS A O 1
ATOM 820 N N . ARG A 1 105 ? 11.572 -5.317 -69.008 1.00 47.47 105 ARG A N 1
ATOM 821 C CA . ARG A 1 105 ? 11.731 -4.097 -68.200 1.00 47.47 105 ARG A CA 1
ATOM 822 C C . ARG A 1 105 ? 10.709 -3.057 -68.659 1.00 47.47 105 ARG A C 1
ATOM 824 O O . ARG A 1 105 ? 10.856 -2.508 -69.746 1.00 47.47 105 ARG A O 1
ATOM 831 N N . THR A 1 106 ? 9.695 -2.785 -67.846 1.00 57.69 106 THR A N 1
ATOM 832 C CA . THR A 1 106 ? 8.892 -1.568 -67.975 1.00 57.69 106 THR A CA 1
ATOM 833 C C . THR A 1 106 ? 9.696 -0.406 -67.396 1.00 57.69 106 THR A C 1
ATOM 835 O O . THR A 1 106 ? 10.223 -0.488 -66.286 1.00 57.69 106 THR A O 1
ATOM 838 N N . VAL A 1 107 ? 9.852 0.654 -68.190 1.00 48.00 107 VAL A N 1
ATOM 839 C CA . VAL A 1 107 ? 10.473 1.921 -67.791 1.00 48.00 107 VAL A CA 1
ATOM 840 C C . VAL A 1 107 ? 9.659 2.469 -66.625 1.00 48.00 107 VAL A C 1
ATOM 842 O O . VAL A 1 107 ? 8.535 2.919 -66.819 1.00 48.00 107 VAL A O 1
ATOM 845 N N . HIS A 1 108 ? 10.188 2.344 -65.409 1.00 48.28 108 HIS A N 1
ATOM 846 C CA . HIS A 1 108 ? 9.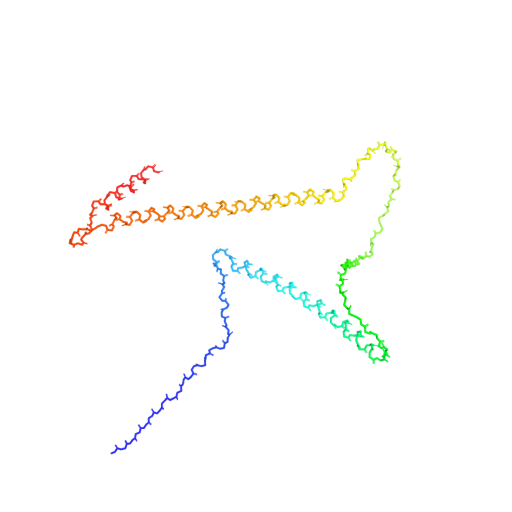602 3.015 -64.262 1.00 48.28 108 HIS A CA 1
ATOM 847 C C . HIS A 1 108 ? 9.898 4.501 -64.417 1.00 48.28 108 HIS A C 1
ATOM 849 O O . HIS A 1 108 ? 11.042 4.919 -64.625 1.00 48.28 108 HIS A O 1
ATOM 855 N N . SER A 1 109 ? 8.806 5.251 -64.410 1.00 52.09 109 SER A N 1
ATOM 856 C CA . SER A 1 109 ? 8.710 6.678 -64.169 1.00 52.09 109 SER A CA 1
ATOM 857 C C . SER A 1 109 ? 9.695 7.134 -63.095 1.00 52.09 109 SER A C 1
ATOM 859 O O . SER A 1 109 ? 10.139 6.361 -62.255 1.00 52.09 109 SER A O 1
ATOM 861 N N . ARG A 1 110 ? 10.060 8.412 -63.179 1.00 49.69 110 ARG A N 1
ATOM 862 C CA . ARG A 1 110 ? 10.894 9.176 -62.248 1.00 49.69 110 ARG A CA 1
ATOM 863 C C . ARG A 1 110 ? 10.291 9.122 -60.836 1.00 49.69 110 ARG A C 1
ATOM 865 O O . ARG A 1 110 ? 9.669 10.081 -60.398 1.00 49.69 110 ARG A O 1
ATOM 872 N N . ASP A 1 111 ? 10.441 7.980 -60.178 1.00 55.00 111 ASP A N 1
ATOM 873 C CA . ASP A 1 111 ? 9.934 7.717 -58.843 1.00 55.00 111 ASP A CA 1
ATOM 874 C C . ASP A 1 111 ? 10.728 8.594 -57.881 1.00 55.00 111 ASP A C 1
ATOM 876 O O . ASP A 1 111 ? 11.964 8.591 -57.863 1.00 55.00 111 ASP A O 1
ATOM 880 N N . GLU A 1 112 ? 9.990 9.420 -57.151 1.00 59.12 112 GLU A N 1
ATOM 881 C CA . GLU A 1 112 ? 10.493 10.386 -56.193 1.00 59.12 112 GLU A CA 1
ATOM 882 C C . GLU A 1 112 ? 11.554 9.736 -55.303 1.00 59.12 112 GLU A C 1
ATOM 884 O O . GLU A 1 112 ? 11.294 8.778 -54.573 1.00 59.12 112 GLU A O 1
ATOM 889 N N . GLN A 1 113 ? 12.781 10.256 -55.363 1.00 55.22 113 GLN A N 1
ATOM 890 C CA . GLN A 1 113 ? 13.824 9.894 -54.415 1.00 55.22 113 GLN A CA 1
ATOM 891 C C . GLN A 1 113 ? 13.445 10.474 -53.050 1.00 55.22 113 GLN A C 1
ATOM 893 O O . GLN A 1 113 ? 13.936 11.527 -52.645 1.00 55.22 113 GLN A O 1
ATOM 898 N N . VAL A 1 114 ? 12.550 9.801 -52.331 1.00 58.06 114 VAL A N 1
ATOM 899 C CA . VAL A 1 114 ? 12.293 10.100 -50.926 1.00 58.06 114 VAL A CA 1
ATOM 900 C C . VAL A 1 114 ? 13.569 9.721 -50.180 1.00 58.06 114 VAL A C 1
ATOM 902 O O . VAL A 1 114 ? 13.872 8.541 -49.997 1.00 58.06 114 VAL A O 1
ATOM 905 N N . MET A 1 115 ? 14.372 10.725 -49.821 1.00 56.84 115 MET A N 1
ATOM 906 C CA . MET A 1 115 ? 15.605 10.555 -49.053 1.00 56.84 115 MET A CA 1
ATOM 907 C C . MET A 1 115 ? 15.298 9.700 -47.821 1.00 56.84 115 MET A C 1
ATOM 909 O O . MET A 1 115 ? 14.561 10.121 -46.928 1.00 56.84 115 MET A O 1
ATOM 913 N N . SER A 1 116 ? 15.828 8.473 -47.782 1.00 67.62 116 SER A N 1
ATOM 914 C CA . SER A 1 116 ? 15.610 7.573 -46.653 1.00 67.62 116 SER A CA 1
ATOM 915 C C . SER A 1 116 ? 16.143 8.257 -45.401 1.00 67.62 116 SER A C 1
ATOM 917 O O . SER A 1 116 ? 17.327 8.600 -45.356 1.00 67.62 116 SER A O 1
ATOM 919 N N . ILE A 1 117 ? 15.275 8.478 -44.414 1.00 63.38 117 ILE A N 1
ATOM 920 C CA . ILE A 1 117 ? 15.621 9.123 -43.145 1.00 63.38 117 ILE A CA 1
ATOM 921 C C . ILE A 1 117 ? 16.957 8.549 -42.649 1.00 63.38 117 ILE A C 1
ATOM 923 O O . ILE A 1 117 ? 17.094 7.328 -42.526 1.00 63.38 117 ILE A O 1
ATOM 927 N N . ASN A 1 118 ? 17.949 9.420 -42.415 1.00 81.69 118 ASN A N 1
ATOM 928 C CA . ASN A 1 118 ? 19.285 9.012 -41.983 1.00 81.69 118 ASN A CA 1
ATOM 929 C C . ASN A 1 118 ? 19.153 8.044 -40.795 1.00 81.69 118 ASN A C 1
ATOM 931 O O . ASN A 1 118 ? 18.450 8.316 -39.824 1.00 81.69 118 ASN A O 1
ATOM 935 N N . ARG A 1 119 ? 19.836 6.898 -40.851 1.00 72.19 119 ARG A N 1
ATOM 936 C CA . ARG A 1 119 ? 19.812 5.888 -39.781 1.00 72.19 119 ARG A CA 1
ATOM 937 C C . ARG A 1 119 ? 20.071 6.501 -38.395 1.00 72.19 119 ARG A C 1
ATOM 939 O O . ARG A 1 119 ? 19.516 6.029 -37.406 1.00 72.19 119 ARG A O 1
ATOM 946 N N . TYR A 1 120 ? 20.885 7.555 -38.333 1.00 84.31 120 TYR A N 1
ATOM 947 C CA . TYR A 1 120 ? 21.148 8.318 -37.116 1.00 84.31 120 TYR A CA 1
ATOM 948 C C . TYR A 1 120 ? 19.901 9.039 -36.570 1.00 84.31 120 TYR A C 1
ATOM 950 O O . TYR A 1 120 ? 19.613 8.930 -35.380 1.00 84.31 120 TYR A O 1
ATOM 958 N N . THR A 1 121 ? 19.113 9.702 -37.421 1.00 84.31 121 THR A N 1
ATOM 959 C CA . THR A 1 121 ? 17.913 10.435 -36.983 1.00 84.31 121 THR A CA 1
ATOM 960 C C . THR A 1 121 ? 16.796 9.484 -36.546 1.00 84.31 121 THR A C 1
ATOM 962 O O . THR A 1 121 ? 16.118 9.756 -35.556 1.00 84.31 121 THR A O 1
ATOM 965 N N . GLN A 1 122 ? 16.664 8.313 -37.184 1.00 84.44 122 GLN A N 1
ATOM 966 C CA . GLN A 1 122 ? 15.760 7.252 -36.710 1.00 84.44 122 GLN A CA 1
ATOM 967 C C . GLN A 1 122 ? 16.161 6.738 -35.317 1.00 84.44 122 GLN A C 1
ATOM 969 O O . GLN A 1 122 ? 15.306 6.559 -34.448 1.00 84.44 122 GLN A O 1
ATOM 974 N N . ALA A 1 123 ? 17.460 6.520 -35.080 1.00 87.81 123 ALA A N 1
ATOM 975 C CA . ALA A 1 123 ? 17.963 6.051 -33.788 1.00 87.81 123 ALA A CA 1
ATOM 976 C C . ALA A 1 123 ? 17.729 7.077 -32.665 1.00 87.81 123 ALA A C 1
ATOM 978 O O . ALA A 1 123 ? 17.402 6.709 -31.534 1.00 87.81 123 ALA A O 1
ATOM 979 N N . GLU A 1 124 ? 17.857 8.366 -32.974 1.00 88.62 124 GLU A N 1
ATOM 980 C CA . GLU A 1 124 ? 17.610 9.443 -32.020 1.00 88.62 124 GLU A CA 1
ATOM 981 C C . GLU A 1 124 ? 16.127 9.549 -31.642 1.00 88.62 124 GLU A C 1
ATOM 983 O O . GLU A 1 124 ? 15.801 9.604 -30.453 1.00 88.62 124 GLU A O 1
ATOM 988 N N . GLN A 1 125 ? 15.221 9.457 -32.620 1.00 89.50 125 GLN A N 1
ATOM 989 C CA . GLN A 1 125 ? 13.774 9.405 -32.376 1.00 89.50 125 GLN A CA 1
ATOM 990 C C . GLN A 1 125 ? 13.382 8.199 -31.510 1.00 89.50 125 GLN A C 1
ATOM 992 O O . GLN A 1 125 ? 12.627 8.344 -30.546 1.00 89.50 125 GLN A O 1
ATOM 997 N N . GLN A 1 126 ? 13.945 7.019 -31.792 1.00 87.88 126 GLN A N 1
ATOM 998 C CA . GLN A 1 126 ? 13.724 5.817 -30.981 1.00 87.88 126 GLN A CA 1
ATOM 999 C C . GLN A 1 126 ? 14.212 5.997 -29.543 1.00 87.88 126 GLN A C 1
ATOM 1001 O O . GLN A 1 126 ? 13.504 5.639 -28.602 1.00 87.88 126 GLN A O 1
ATOM 1006 N N . ARG A 1 127 ? 15.397 6.588 -29.345 1.00 93.88 127 ARG A N 1
ATOM 1007 C CA . ARG A 1 127 ? 15.922 6.887 -28.006 1.00 93.88 127 ARG A CA 1
ATOM 1008 C C . ARG A 1 127 ? 14.995 7.838 -27.254 1.00 93.88 127 ARG A C 1
ATOM 1010 O O . ARG A 1 127 ? 14.690 7.581 -26.093 1.00 93.88 127 ARG A O 1
ATOM 1017 N N . GLN A 1 128 ? 14.539 8.907 -27.902 1.00 92.19 128 GLN A N 1
ATOM 1018 C CA . GLN A 1 128 ? 13.611 9.860 -27.294 1.00 92.19 128 GLN A CA 1
ATOM 1019 C C . GLN A 1 128 ? 12.299 9.176 -26.889 1.00 92.19 128 GLN A C 1
ATOM 1021 O O . GLN A 1 128 ? 11.826 9.377 -25.768 1.00 92.19 128 GLN A O 1
ATOM 1026 N N . TRP A 1 129 ? 11.748 8.316 -27.749 1.00 89.94 129 TRP A N 1
ATOM 1027 C CA . TRP A 1 129 ? 10.552 7.534 -27.436 1.00 89.94 129 TRP A CA 1
ATOM 1028 C C . TRP A 1 129 ? 10.764 6.611 -26.227 1.00 89.94 129 TRP A C 1
ATOM 1030 O O . TRP A 1 129 ? 10.020 6.720 -25.254 1.00 89.94 129 TRP A O 1
ATOM 1040 N N . LEU A 1 130 ? 11.838 5.814 -26.216 1.00 94.25 130 LEU A N 1
ATOM 1041 C CA . LEU A 1 130 ? 12.175 4.926 -25.095 1.00 94.25 130 LEU A CA 1
ATOM 1042 C C . LEU A 1 130 ? 12.369 5.690 -23.778 1.00 94.25 130 LEU A C 1
ATOM 1044 O O . LEU A 1 130 ? 11.959 5.219 -22.719 1.00 94.25 130 LEU A O 1
ATOM 1048 N N . THR A 1 131 ? 12.982 6.879 -23.816 1.00 93.50 131 THR A N 1
ATOM 1049 C CA . THR A 1 131 ? 13.149 7.696 -22.603 1.00 93.50 131 THR A CA 1
ATOM 1050 C C . THR A 1 131 ? 11.816 8.196 -22.054 1.00 93.50 131 THR A C 1
ATOM 1052 O O . THR A 1 131 ? 11.605 8.133 -20.843 1.00 93.50 131 THR A O 1
ATOM 1055 N N . LYS A 1 132 ? 10.902 8.639 -22.928 1.00 95.19 132 LYS A N 1
ATOM 1056 C CA . LYS A 1 132 ? 9.560 9.091 -22.536 1.00 95.19 132 LYS A CA 1
ATOM 1057 C C . LYS A 1 132 ? 8.725 7.933 -21.994 1.00 95.19 132 LYS A C 1
ATOM 1059 O O . LYS A 1 132 ? 8.108 8.069 -20.942 1.00 95.19 132 LYS A O 1
ATOM 1064 N N . GLU A 1 133 ? 8.758 6.784 -22.663 1.00 94.62 133 GLU A N 1
ATOM 1065 C CA . GLU A 1 133 ? 8.071 5.568 -22.219 1.00 94.62 133 GLU A CA 1
ATOM 1066 C C . GLU A 1 133 ? 8.583 5.118 -20.844 1.00 94.62 133 GLU A C 1
ATOM 1068 O O . GLU A 1 133 ? 7.799 4.876 -19.927 1.00 94.62 133 GLU A O 1
ATOM 1073 N N . HIS A 1 134 ? 9.904 5.090 -20.648 1.00 96.06 134 HIS A N 1
ATOM 1074 C CA . HIS A 1 134 ? 10.490 4.746 -19.356 1.00 96.06 134 HIS A CA 1
ATOM 1075 C C . HIS A 1 134 ? 10.055 5.708 -18.243 1.00 96.06 134 HIS A C 1
ATOM 1077 O O . HIS A 1 134 ? 9.742 5.267 -17.136 1.00 96.06 134 HIS A O 1
ATOM 1083 N N . GLN A 1 135 ? 9.991 7.011 -18.532 1.00 95.69 135 GLN A N 1
ATOM 1084 C CA . GLN A 1 135 ? 9.490 8.008 -17.588 1.00 95.69 135 GLN A CA 1
ATOM 1085 C C . GLN A 1 135 ? 8.023 7.756 -17.227 1.00 95.69 135 GLN A C 1
ATOM 1087 O O . GLN A 1 135 ? 7.698 7.754 -16.041 1.00 95.69 135 GLN A O 1
ATOM 1092 N N . GLN A 1 136 ? 7.158 7.479 -18.207 1.00 95.44 136 GLN A N 1
ATOM 1093 C CA . GLN A 1 136 ? 5.754 7.143 -17.946 1.00 95.44 136 GLN A CA 1
ATOM 1094 C C . GLN A 1 136 ? 5.628 5.886 -17.078 1.00 95.44 136 GLN A C 1
ATOM 1096 O O . GLN A 1 136 ? 4.933 5.907 -16.066 1.00 95.44 136 GLN A O 1
ATOM 1101 N N . ILE A 1 137 ? 6.392 4.833 -17.378 1.00 96.19 137 ILE A N 1
ATOM 1102 C CA . ILE A 1 137 ? 6.410 3.600 -16.576 1.00 96.19 137 ILE A CA 1
ATOM 1103 C C . ILE A 1 137 ? 6.824 3.875 -15.122 1.00 96.19 137 ILE A C 1
ATOM 1105 O O . ILE A 1 137 ? 6.268 3.283 -14.190 1.00 96.19 137 ILE A O 1
ATOM 1109 N N . LEU A 1 138 ? 7.811 4.748 -14.900 1.00 97.19 138 LEU A N 1
ATOM 1110 C CA . LEU A 1 138 ? 8.235 5.127 -13.552 1.00 97.19 138 LEU A CA 1
ATOM 1111 C C . LEU A 1 138 ? 7.142 5.899 -12.806 1.00 97.19 138 LEU A C 1
ATOM 1113 O O . LEU A 1 138 ? 6.914 5.613 -11.627 1.00 97.19 138 LEU A O 1
ATOM 1117 N N . GLN A 1 139 ? 6.454 6.823 -13.483 1.00 96.38 139 GLN A N 1
ATOM 1118 C CA . GLN A 1 139 ? 5.336 7.572 -12.904 1.00 96.38 139 GLN A CA 1
ATOM 1119 C C . GLN A 1 139 ? 4.173 6.645 -12.550 1.00 96.38 139 GLN A C 1
ATOM 1121 O O . GLN A 1 139 ? 3.712 6.656 -11.411 1.00 96.38 139 GLN A O 1
ATOM 1126 N N . ASP A 1 140 ? 3.784 5.748 -13.454 1.00 95.56 140 ASP A N 1
ATOM 1127 C CA . ASP A 1 140 ? 2.725 4.767 -13.208 1.00 95.56 140 ASP A CA 1
ATOM 1128 C C . ASP A 1 140 ? 3.071 3.834 -12.048 1.00 95.56 140 ASP A C 1
ATOM 1130 O O . ASP A 1 140 ? 2.230 3.517 -11.202 1.00 95.56 140 ASP A O 1
ATOM 1134 N N . ARG A 1 141 ? 4.331 3.389 -11.968 1.00 96.50 141 ARG A N 1
ATOM 1135 C CA . ARG A 1 141 ? 4.805 2.580 -10.840 1.00 96.50 141 ARG A CA 1
ATOM 1136 C C . ARG A 1 141 ? 4.698 3.353 -9.527 1.00 96.50 141 ARG A C 1
ATOM 1138 O O . ARG A 1 141 ? 4.297 2.756 -8.526 1.00 96.50 141 ARG A O 1
ATOM 1145 N N . LYS A 1 142 ? 5.067 4.635 -9.519 1.00 96.81 142 LYS A N 1
ATOM 1146 C CA . LYS A 1 142 ? 4.982 5.499 -8.338 1.00 96.81 142 LYS A CA 1
ATOM 1147 C C . LYS A 1 142 ? 3.524 5.710 -7.926 1.00 96.81 142 LYS A C 1
ATOM 1149 O O . LYS A 1 142 ? 3.192 5.397 -6.787 1.00 96.81 142 LYS A O 1
ATOM 1154 N N . ALA A 1 143 ? 2.652 6.072 -8.863 1.00 96.94 143 ALA A N 1
ATOM 1155 C CA . ALA A 1 143 ? 1.222 6.248 -8.625 1.00 96.94 143 ALA A CA 1
ATOM 1156 C C . ALA A 1 143 ? 0.565 4.968 -8.077 1.00 96.94 143 ALA A C 1
ATOM 1158 O O . ALA A 1 143 ? -0.163 5.005 -7.088 1.00 96.94 143 ALA A O 1
ATOM 1159 N N . ARG A 1 144 ? 0.886 3.794 -8.643 1.00 96.44 144 ARG A N 1
ATOM 1160 C CA . ARG A 1 144 ? 0.401 2.499 -8.123 1.00 96.44 144 ARG A CA 1
ATOM 1161 C C . ARG A 1 144 ? 0.920 2.193 -6.718 1.00 96.44 144 ARG A C 1
ATOM 1163 O O . ARG A 1 144 ? 0.222 1.526 -5.955 1.00 96.44 144 ARG A O 1
ATOM 1170 N N . ARG A 1 145 ? 2.142 2.619 -6.380 1.00 96.94 145 ARG A N 1
ATOM 1171 C CA . ARG A 1 145 ? 2.704 2.457 -5.032 1.00 96.94 145 ARG A CA 1
ATOM 1172 C C . ARG A 1 145 ? 1.979 3.360 -4.037 1.00 96.94 145 ARG A C 1
ATOM 1174 O O . ARG A 1 145 ? 1.520 2.861 -3.016 1.00 96.94 145 ARG A O 1
ATOM 1181 N N . GLU A 1 146 ? 1.812 4.632 -4.377 1.00 96.56 146 GLU A N 1
ATOM 1182 C CA . GLU A 1 146 ? 1.133 5.634 -3.550 1.00 96.56 146 GLU A CA 1
ATOM 1183 C C . GLU A 1 146 ? -0.334 5.272 -3.314 1.00 96.56 146 GLU A C 1
ATOM 1185 O O . GLU A 1 146 ? -0.771 5.252 -2.169 1.00 96.56 146 GLU A O 1
ATOM 1190 N N . ALA A 1 147 ? -1.066 4.847 -4.349 1.00 96.44 147 ALA A N 1
ATOM 1191 C CA . ALA A 1 147 ? -2.451 4.399 -4.203 1.00 96.44 147 ALA A CA 1
ATOM 1192 C C . ALA A 1 147 ? -2.588 3.205 -3.238 1.00 96.44 147 ALA A C 1
ATOM 1194 O O . ALA A 1 147 ? -3.526 3.137 -2.443 1.00 96.44 147 ALA A O 1
ATOM 1195 N N . ARG A 1 148 ? -1.635 2.260 -3.267 1.00 96.06 148 ARG A N 1
ATOM 1196 C CA . ARG A 1 148 ? -1.600 1.128 -2.321 1.00 96.06 148 ARG A CA 1
ATOM 1197 C C . ARG A 1 148 ? -1.274 1.583 -0.904 1.00 96.06 148 ARG A C 1
ATOM 1199 O O . ARG A 1 148 ? -1.919 1.130 0.039 1.00 96.06 148 ARG A O 1
ATOM 1206 N N . GLU A 1 149 ? -0.272 2.443 -0.750 1.00 97.31 149 GLU A N 1
ATOM 1207 C CA . GLU A 1 149 ? 0.117 3.005 0.545 1.00 97.31 149 GLU A CA 1
ATOM 1208 C C . GLU A 1 149 ? -1.041 3.802 1.163 1.00 97.31 149 GLU A C 1
ATOM 1210 O O . GLU A 1 149 ? -1.354 3.606 2.337 1.00 97.31 149 GLU A O 1
ATOM 1215 N N . GLU A 1 150 ? -1.746 4.612 0.373 1.00 97.31 150 GLU A N 1
ATOM 1216 C CA . GLU A 1 150 ? -2.910 5.376 0.817 1.00 97.31 150 GLU A CA 1
ATOM 1217 C C . GLU A 1 150 ? -4.087 4.466 1.191 1.00 97.31 150 GLU A C 1
ATOM 1219 O O . GLU A 1 150 ? -4.691 4.651 2.249 1.00 97.31 150 GLU A O 1
ATOM 1224 N N . ALA A 1 151 ? -4.384 3.441 0.386 1.00 96.88 151 ALA A N 1
ATOM 1225 C CA . ALA A 1 151 ? -5.424 2.465 0.711 1.00 96.88 151 ALA A CA 1
ATOM 1226 C C . ALA A 1 151 ? -5.134 1.750 2.043 1.00 96.88 151 ALA A C 1
ATOM 1228 O O . ALA A 1 151 ? -6.023 1.606 2.888 1.00 96.88 151 ALA A O 1
ATOM 1229 N N . LEU A 1 152 ? -3.876 1.358 2.272 1.00 97.50 152 LEU A N 1
ATOM 1230 C CA . LEU A 1 152 ? -3.448 0.775 3.543 1.00 97.50 152 LEU A CA 1
ATOM 1231 C C . LEU A 1 152 ? -3.530 1.781 4.692 1.00 97.50 152 LEU A C 1
ATOM 1233 O O . LEU A 1 152 ? -3.928 1.396 5.793 1.00 97.50 152 LEU A O 1
ATOM 1237 N N . ARG A 1 153 ? -3.179 3.048 4.453 1.00 98.06 153 ARG A N 1
ATOM 1238 C CA . ARG A 1 153 ? -3.275 4.117 5.452 1.00 98.06 153 ARG A CA 1
ATOM 1239 C C . ARG A 1 153 ? -4.723 4.310 5.894 1.00 98.06 153 ARG A C 1
ATOM 1241 O O . ARG A 1 153 ? -5.002 4.166 7.079 1.00 98.06 153 ARG A O 1
ATOM 1248 N N . ARG A 1 154 ? -5.652 4.478 4.948 1.00 97.94 154 ARG A N 1
ATOM 1249 C CA . ARG A 1 154 ? -7.093 4.602 5.231 1.00 97.94 154 ARG A CA 1
ATOM 1250 C C . ARG A 1 154 ? -7.643 3.381 5.967 1.00 97.94 154 ARG A C 1
ATOM 1252 O O . ARG A 1 154 ? -8.418 3.520 6.912 1.00 97.94 154 ARG A O 1
ATOM 1259 N N . TYR A 1 155 ? -7.229 2.174 5.572 1.00 97.38 155 TYR A N 1
ATOM 1260 C CA . TYR A 1 155 ? -7.621 0.950 6.274 1.00 97.38 155 TYR A CA 1
ATOM 1261 C C . TYR A 1 155 ? -7.118 0.933 7.723 1.00 97.38 155 TYR A C 1
ATOM 1263 O O . TYR A 1 155 ? -7.885 0.612 8.632 1.00 97.38 155 TYR A O 1
ATOM 1271 N N . ARG A 1 156 ? -5.846 1.287 7.951 1.00 98.19 156 ARG A N 1
ATOM 1272 C CA . ARG A 1 156 ? -5.248 1.357 9.293 1.00 98.19 156 ARG A CA 1
ATOM 1273 C C . ARG A 1 156 ? -5.930 2.412 10.153 1.00 98.19 156 ARG A C 1
ATOM 1275 O O . ARG A 1 156 ? -6.347 2.071 11.252 1.00 98.19 156 ARG A O 1
ATOM 1282 N N . GLU A 1 157 ? -6.120 3.620 9.631 1.00 97.25 157 GLU A N 1
ATOM 1283 C CA . GLU A 1 157 ? -6.819 4.721 10.307 1.00 97.25 157 GLU A CA 1
ATOM 1284 C C . GLU A 1 157 ? -8.238 4.299 10.715 1.00 97.25 157 GLU A C 1
ATOM 1286 O O . GLU A 1 157 ? -8.611 4.402 11.883 1.00 97.25 157 GLU A O 1
ATOM 1291 N N . LYS A 1 158 ? -9.016 3.723 9.788 1.00 96.88 158 LYS A N 1
ATOM 1292 C CA . LYS A 1 158 ? -10.369 3.223 10.080 1.00 96.88 158 LYS A CA 1
ATOM 1293 C C . LYS A 1 158 ? -10.350 2.106 11.126 1.00 96.88 158 LYS A C 1
ATOM 1295 O O . LYS A 1 158 ? -11.200 2.074 12.018 1.00 96.88 158 LYS A O 1
ATOM 1300 N N . LYS A 1 159 ? -9.392 1.179 11.028 1.00 97.62 159 LYS A N 1
ATOM 1301 C CA . LYS A 1 159 ? -9.229 0.070 11.977 1.00 97.62 159 LYS A CA 1
ATOM 1302 C C . LYS A 1 159 ? -8.879 0.581 13.374 1.00 97.62 159 LYS A C 1
ATOM 1304 O O . LYS A 1 159 ? -9.464 0.101 14.343 1.00 97.62 159 LYS A O 1
ATOM 1309 N N . GLU A 1 160 ? -7.957 1.531 13.473 1.00 97.50 160 GLU A N 1
ATOM 1310 C CA . GLU A 1 160 ? -7.519 2.138 14.729 1.00 97.50 160 GLU A CA 1
ATOM 1311 C C . GLU A 1 160 ? -8.635 2.968 15.366 1.00 97.50 160 GLU A C 1
ATOM 1313 O O . GLU A 1 160 ? -8.937 2.770 16.542 1.00 97.50 160 GLU A O 1
ATOM 1318 N N . ALA A 1 161 ? -9.324 3.808 14.589 1.00 96.25 161 ALA A N 1
ATOM 1319 C CA . ALA A 1 161 ? -10.473 4.580 15.060 1.00 96.25 161 ALA A CA 1
ATOM 1320 C C . ALA A 1 161 ? -11.588 3.669 15.597 1.00 96.25 161 ALA A C 1
ATOM 1322 O O . ALA A 1 161 ? -12.100 3.884 16.700 1.00 96.25 161 ALA A O 1
ATOM 1323 N N . ARG A 1 162 ? -11.914 2.598 14.860 1.00 95.69 162 ARG A N 1
ATOM 1324 C CA . ARG A 1 162 ? -12.879 1.587 15.311 1.00 95.69 162 ARG A CA 1
ATOM 1325 C C . ARG A 1 162 ? -12.415 0.916 16.602 1.00 95.69 162 ARG A C 1
ATOM 1327 O O . ARG A 1 162 ? -13.199 0.800 17.539 1.00 95.69 162 ARG A O 1
ATOM 1334 N N . HIS A 1 163 ? -11.156 0.483 16.661 1.00 96.88 163 HIS A N 1
ATOM 1335 C CA . HIS A 1 163 ? -10.600 -0.159 17.851 1.00 96.88 163 HIS A CA 1
ATOM 1336 C C . HIS A 1 163 ? -10.669 0.771 19.065 1.00 96.88 163 HIS A C 1
ATOM 1338 O O . HIS A 1 163 ? -11.184 0.359 20.096 1.00 96.88 163 HIS A O 1
ATOM 1344 N N . LYS A 1 164 ? -10.250 2.034 18.925 1.00 96.44 164 LYS A N 1
ATOM 1345 C CA . LYS A 1 164 ? -10.289 3.051 19.987 1.00 96.44 164 LYS A CA 1
ATOM 1346 C C . LYS A 1 164 ? -11.700 3.280 20.533 1.00 96.44 164 LYS A C 1
ATOM 1348 O O . LYS A 1 164 ? -11.858 3.522 21.726 1.00 96.44 164 LYS A O 1
ATOM 1353 N N . MET A 1 165 ? -12.721 3.226 19.678 1.00 95.12 165 MET A N 1
ATOM 1354 C CA . MET A 1 165 ? -14.119 3.369 20.095 1.00 95.12 165 MET A CA 1
ATOM 1355 C C . MET A 1 165 ? -14.646 2.124 20.814 1.00 95.12 165 MET A C 1
ATOM 1357 O O . MET A 1 165 ? -15.255 2.251 21.874 1.00 95.12 165 MET A O 1
ATOM 1361 N N . LEU A 1 166 ? -14.383 0.931 20.274 1.00 95.44 166 LEU A N 1
ATOM 1362 C CA . LEU A 1 166 ? -14.868 -0.336 20.834 1.00 95.44 166 LEU A CA 1
ATOM 1363 C C . LEU A 1 166 ? -14.081 -0.788 22.074 1.00 95.44 166 LEU A C 1
ATOM 1365 O O . LEU A 1 166 ? -14.620 -1.482 22.928 1.00 95.44 166 LEU A O 1
ATOM 1369 N N . SER A 1 167 ? -12.825 -0.370 22.234 1.00 95.69 167 SER A N 1
ATOM 1370 C CA . SER A 1 167 ? -12.011 -0.723 23.402 1.00 95.69 167 SER A CA 1
ATOM 1371 C C . SER A 1 167 ? -12.376 0.065 24.664 1.00 95.69 167 SER A C 1
ATOM 1373 O O . SER A 1 167 ? -11.804 -0.204 25.723 1.00 95.69 167 SER A O 1
ATOM 1375 N N . LYS A 1 168 ? -13.288 1.044 24.570 1.00 95.62 168 LYS A N 1
ATOM 1376 C CA . LYS A 1 168 ? -13.730 1.855 25.710 1.00 95.62 168 LYS A CA 1
ATOM 1377 C C . LYS A 1 168 ? -14.422 0.991 26.759 1.00 95.62 168 LYS A C 1
ATOM 1379 O O . LYS A 1 168 ? -15.283 0.162 26.454 1.00 95.62 168 LYS A O 1
ATOM 1384 N N . ARG A 1 169 ? -14.048 1.229 28.013 1.00 97.31 169 ARG A N 1
ATOM 1385 C CA . ARG A 1 169 ? -14.501 0.470 29.176 1.00 97.31 169 ARG A CA 1
ATOM 1386 C C . ARG A 1 169 ? -15.014 1.396 30.268 1.00 97.31 169 ARG A C 1
ATOM 1388 O O . ARG A 1 169 ? -14.620 2.557 30.337 1.00 97.31 169 ARG A O 1
ATOM 1395 N N . THR A 1 170 ? -15.903 0.875 31.104 1.00 95.62 170 THR A N 1
ATOM 1396 C CA . THR A 1 170 ? -16.343 1.541 32.333 1.00 95.62 170 THR A CA 1
ATOM 1397 C C . THR A 1 170 ? -15.190 1.592 33.345 1.00 95.62 170 THR A C 1
ATOM 1399 O O . THR A 1 170 ? -14.226 0.835 33.204 1.00 95.62 170 THR A O 1
ATOM 1402 N N . PRO A 1 171 ? -15.281 2.409 34.413 1.00 96.25 171 PRO A N 1
ATOM 1403 C CA . PRO A 1 171 ? -14.281 2.414 35.488 1.00 96.25 171 PRO A CA 1
ATOM 1404 C C . PRO A 1 171 ? -14.065 1.040 36.144 1.00 96.25 171 PRO A C 1
ATOM 1406 O O . PRO A 1 171 ? -13.012 0.784 36.711 1.00 96.25 171 PRO A O 1
ATOM 1409 N N . ARG A 1 172 ? -15.045 0.131 36.032 1.00 96.38 172 ARG A N 1
ATOM 1410 C CA . ARG A 1 172 ? -14.959 -1.262 36.503 1.00 96.38 172 ARG A CA 1
ATOM 1411 C C . ARG A 1 172 ? -14.452 -2.248 35.441 1.00 96.38 172 ARG A C 1
ATOM 1413 O O . ARG A 1 172 ? -14.522 -3.454 35.643 1.00 96.38 172 ARG A O 1
ATOM 1420 N N . GLY A 1 173 ? -13.971 -1.757 34.297 1.00 95.44 173 GLY A N 1
ATOM 1421 C CA . GLY A 1 173 ? -13.349 -2.560 33.238 1.00 95.44 173 GLY A CA 1
ATOM 1422 C C . GLY A 1 173 ? -14.319 -3.257 32.276 1.00 95.44 173 GLY A C 1
ATOM 1423 O O . GLY A 1 173 ? -13.873 -3.951 31.357 1.00 95.44 173 GLY A O 1
ATOM 1424 N N . GLN A 1 174 ? -15.630 -3.065 32.431 1.00 95.56 174 GLN A N 1
ATOM 1425 C CA . GLN A 1 174 ? -16.627 -3.670 31.545 1.00 95.56 174 GLN A CA 1
ATOM 1426 C C . GLN A 1 174 ? -16.680 -2.931 30.201 1.00 95.56 174 GLN A C 1
ATOM 1428 O O . GLN A 1 174 ? -16.556 -1.705 30.179 1.00 95.56 174 GLN A O 1
ATOM 1433 N N . PRO A 1 175 ? -16.862 -3.634 29.073 1.00 96.69 175 PRO A N 1
ATOM 1434 C CA . PRO A 1 175 ? -17.004 -2.993 27.771 1.00 96.69 175 PRO A CA 1
ATOM 1435 C C . PRO A 1 175 ? -18.262 -2.123 27.726 1.00 96.69 175 PRO A C 1
ATOM 1437 O O . PRO A 1 175 ? -19.329 -2.516 28.196 1.00 96.69 175 PRO A O 1
ATOM 1440 N N . ILE A 1 176 ? -18.149 -0.939 27.124 1.00 96.00 176 ILE A N 1
ATOM 1441 C CA . ILE A 1 176 ? -19.309 -0.067 26.926 1.00 96.00 176 ILE A CA 1
ATOM 1442 C C . ILE A 1 176 ? -20.100 -0.576 25.712 1.00 96.00 176 ILE A C 1
ATOM 1444 O O . ILE A 1 176 ? -19.662 -0.447 24.564 1.00 96.00 176 ILE A O 1
ATOM 1448 N N . ILE A 1 177 ? -21.277 -1.154 25.972 1.00 95.19 177 ILE A N 1
ATOM 1449 C CA . ILE A 1 177 ? -22.113 -1.821 24.957 1.00 95.19 177 I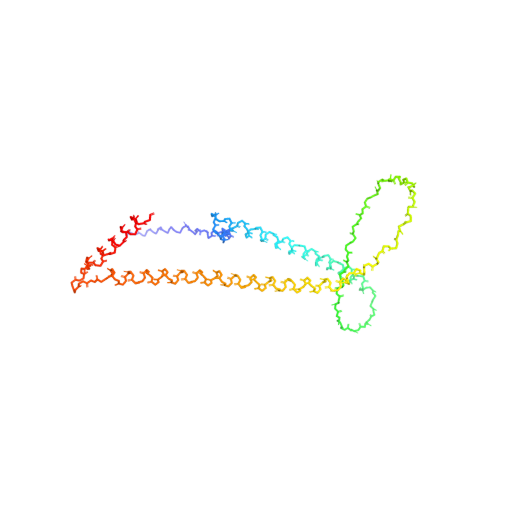LE A CA 1
ATOM 1450 C C . ILE A 1 177 ? -22.611 -0.854 23.883 1.00 95.19 177 ILE A C 1
ATOM 1452 O O . ILE A 1 177 ? -22.643 -1.222 22.712 1.00 95.19 177 ILE A O 1
ATOM 1456 N N . LYS A 1 178 ? -22.904 0.401 24.248 1.00 95.94 178 LYS A N 1
ATOM 1457 C CA . LYS A 1 178 ? -23.371 1.442 23.320 1.00 95.94 178 LYS A CA 1
ATOM 1458 C C . LYS A 1 178 ? -22.543 1.499 22.029 1.00 95.94 178 LYS A C 1
ATOM 1460 O O . LYS A 1 178 ? -23.095 1.405 20.944 1.00 95.94 178 LYS A O 1
ATOM 1465 N N . TYR A 1 179 ? -21.215 1.580 22.140 1.00 96.25 179 TYR A N 1
ATOM 1466 C CA . TYR A 1 179 ? -20.342 1.694 20.966 1.00 96.25 179 TYR A CA 1
ATOM 1467 C C . TYR A 1 179 ? -20.325 0.429 20.097 1.00 96.25 179 TYR A C 1
ATOM 1469 O O . TYR A 1 179 ? -20.169 0.525 18.882 1.00 96.25 179 TYR A O 1
ATOM 1477 N N . HIS A 1 180 ? -20.488 -0.750 20.705 1.00 94.50 180 HIS A N 1
ATOM 1478 C CA . HIS A 1 180 ? -20.586 -2.013 19.972 1.00 94.50 180 HIS A CA 1
ATOM 1479 C C . HIS A 1 180 ? -21.917 -2.122 19.230 1.00 94.50 180 HIS A C 1
ATOM 1481 O O . HIS A 1 180 ? -21.935 -2.539 18.074 1.00 94.50 180 HIS A O 1
ATOM 1487 N N . MET A 1 181 ? -23.009 -1.707 19.873 1.00 96.00 181 MET A N 1
ATOM 1488 C CA . MET A 1 181 ? -24.339 -1.696 19.274 1.00 96.00 181 MET A CA 1
ATOM 1489 C C . MET A 1 181 ? -24.406 -0.724 18.093 1.00 96.00 181 MET A C 1
ATOM 1491 O O . MET A 1 181 ? -24.801 -1.136 17.006 1.00 96.00 181 MET A O 1
ATOM 1495 N N . ASP A 1 182 ? -23.918 0.510 18.265 1.00 96.06 182 ASP A N 1
ATOM 1496 C CA . ASP A 1 182 ? -23.844 1.519 17.197 1.00 96.06 182 ASP A CA 1
ATOM 1497 C C . ASP A 1 182 ? -23.085 0.965 15.965 1.00 96.06 182 ASP A C 1
ATOM 1499 O O . ASP A 1 182 ? -23.530 1.109 14.825 1.00 96.06 182 ASP A O 1
ATOM 1503 N N . TYR A 1 183 ? -21.968 0.255 16.186 1.00 95.62 183 TYR A N 1
ATOM 1504 C CA . TYR A 1 183 ? -21.190 -0.376 15.111 1.00 95.62 183 TYR A CA 1
ATOM 1505 C C . TYR A 1 183 ? -21.938 -1.520 14.404 1.00 95.62 183 TYR A C 1
ATOM 1507 O O . TYR A 1 183 ? -21.869 -1.643 13.179 1.00 95.62 183 TYR A O 1
ATOM 1515 N N . LEU A 1 184 ? -22.652 -2.363 15.156 1.00 95.50 184 LEU A N 1
ATOM 1516 C CA . LEU A 1 184 ? -23.450 -3.453 14.589 1.00 95.50 184 LEU A CA 1
ATOM 1517 C C . LEU A 1 184 ? -24.598 -2.918 13.731 1.00 95.50 184 LEU A C 1
ATOM 1519 O O . LEU A 1 184 ? -24.770 -3.377 12.602 1.00 95.50 184 LEU A O 1
ATOM 1523 N N . LEU A 1 185 ? -25.327 -1.918 14.230 1.00 96.00 185 LEU A N 1
ATOM 1524 C CA . LEU A 1 185 ? -26.410 -1.270 13.491 1.00 96.00 185 LEU A CA 1
ATOM 1525 C C . LEU A 1 185 ? -25.896 -0.651 12.184 1.00 96.00 185 LEU A C 1
ATOM 1527 O O . LEU A 1 185 ? -26.508 -0.842 11.134 1.00 96.00 185 LEU A O 1
ATOM 1531 N N . GLN A 1 186 ? -24.729 0.001 12.216 1.00 95.44 186 GLN A N 1
ATOM 1532 C CA . GLN A 1 186 ? -24.089 0.538 11.013 1.00 95.44 186 GLN A CA 1
ATOM 1533 C C . GLN A 1 186 ? -23.757 -0.558 9.984 1.00 95.44 186 GLN A C 1
ATOM 1535 O O . GLN A 1 186 ? -23.993 -0.372 8.790 1.00 95.44 186 GLN A O 1
ATOM 1540 N N . ASN A 1 187 ? -23.226 -1.703 10.428 1.00 95.62 187 ASN A N 1
ATOM 1541 C CA . ASN A 1 187 ? -22.904 -2.817 9.533 1.00 95.62 187 ASN A CA 1
ATOM 1542 C C . ASN A 1 187 ? -24.161 -3.439 8.908 1.00 95.62 187 ASN A C 1
ATOM 1544 O O . ASN A 1 187 ? -24.123 -3.818 7.737 1.00 95.62 187 ASN A O 1
ATOM 1548 N N . ILE A 1 188 ? -25.257 -3.556 9.664 1.00 95.75 188 ILE A N 1
ATOM 1549 C CA . ILE A 1 188 ? -26.536 -4.062 9.145 1.00 95.75 188 ILE A CA 1
ATOM 1550 C C . ILE A 1 188 ? -27.075 -3.100 8.085 1.00 95.75 188 ILE A C 1
ATOM 1552 O O . ILE A 1 188 ? -27.328 -3.528 6.963 1.00 95.75 188 ILE A O 1
ATOM 1556 N N . ALA A 1 189 ? -27.144 -1.802 8.394 1.00 95.69 189 ALA A N 1
ATOM 1557 C CA . ALA A 1 189 ? -27.603 -0.790 7.445 1.00 95.69 189 ALA A CA 1
ATOM 1558 C C . ALA A 1 189 ? -26.790 -0.817 6.139 1.00 95.69 189 ALA A C 1
ATOM 1560 O O . ALA A 1 189 ? -27.367 -0.844 5.055 1.00 95.69 189 ALA A O 1
ATOM 1561 N N . SER A 1 190 ? -25.456 -0.911 6.233 1.00 92.88 190 SER A N 1
ATOM 1562 C CA . SER A 1 190 ? -24.591 -0.974 5.047 1.00 92.88 190 SER A CA 1
ATOM 1563 C C . SER A 1 190 ? -24.832 -2.205 4.168 1.00 92.88 190 SER A C 1
ATOM 1565 O O . SER A 1 190 ? -24.681 -2.112 2.953 1.00 92.88 190 SER A O 1
ATOM 1567 N N . GLN A 1 191 ? -25.223 -3.336 4.769 1.00 91.44 191 GLN A N 1
ATOM 1568 C CA . GLN A 1 191 ? -25.543 -4.570 4.048 1.00 91.44 191 GLN A CA 1
ATOM 1569 C C . GLN A 1 191 ? -26.920 -4.510 3.392 1.00 91.44 191 GLN A C 1
ATOM 1571 O O . GLN A 1 191 ? -27.093 -5.076 2.326 1.00 91.44 191 GLN A O 1
ATOM 1576 N N . THR A 1 192 ? -27.886 -3.824 4.006 1.00 92.75 192 THR A N 1
ATOM 1577 C CA . THR A 1 192 ? -29.227 -3.662 3.424 1.00 92.75 192 THR A CA 1
ATOM 1578 C C . THR A 1 192 ? -29.272 -2.663 2.269 1.00 92.75 192 THR A C 1
ATOM 1580 O O . THR A 1 192 ? -30.192 -2.708 1.464 1.00 92.75 192 THR A O 1
ATOM 1583 N N . THR A 1 193 ? -28.310 -1.737 2.202 1.00 79.25 193 THR A N 1
ATOM 1584 C CA . THR A 1 193 ? -28.234 -0.706 1.151 1.00 79.25 193 THR A CA 1
ATOM 1585 C C . THR A 1 193 ? -27.355 -1.087 -0.045 1.00 79.25 193 THR A C 1
ATOM 1587 O O . THR A 1 193 ? -27.300 -0.319 -1.002 1.00 79.25 193 THR A O 1
ATOM 1590 N N . SER A 1 194 ? -26.616 -2.200 0.027 1.00 61.78 194 SER A N 1
ATOM 1591 C CA . SER A 1 194 ? -25.882 -2.794 -1.109 1.00 61.78 194 SER A CA 1
ATOM 1592 C C . SER A 1 194 ? -26.724 -3.863 -1.782 1.00 61.78 194 SER A C 1
ATOM 1594 O O . SER A 1 194 ? -26.573 -3.998 -3.013 1.00 61.78 194 SER A O 1
#

pLDDT: mean 71.86, std 22.73, range [32.62, 98.19]

Foldseek 3Di:
DDDDDDDDDDDPPPPDPPPPPPPQPDDPVVCVSVVVVVVVVVVVVVVVVVVVVVVVVVVVVVVVVVVCVVDDDDDDDDDDDDDDDDDDDDDDDDDDDDDDDDDDDDPDDPPDPPPDPPPVVVVVVVVVVVVVVVVVVVVVVVVVVVVVVVVVVVVVVVVVVLCVQQCDADPVRHTDVVSVVVVVVVVVVVVVVD

Radius of gyration: 38.5 Å; chains: 1; bounding box: 93×64×119 Å

InterPro domains:
  IPR013730 Fyv7/TAP26 [PF08524] (86-190)
  IPR013730 Fyv7/TAP26 [PR01854] (23-50)
  IPR013730 Fyv7/TAP26 [PR01854] (140-163)

Organism: Acanthaster planci (NCBI:txid133434)

Sequence (194 aa):
MTKTSYSKDSGKTKPGGPYHSKKMIGNITEGQGYADKRKRKVLNSYKKLIHKSRRADSKIVAGIALRSTEDSVEVEGHHKKRALYTKNAKGQVQNPKKKFSKAKRTVHSRDEQVMSINRYTQAEQQRQWLTKEHQQILQDRKARREAREEALRRYREKKEARHKMLSKRTPRGQPIIKYHMDYLLQNIASQTTS

Secondary structure (DSSP, 8-state):
-------------PPPPS-------S-TTTTHHHHHHHHHHHHHHHHHHHHHHHHHHHHHHHHHHHHHSSS--------------PPPP--------PPPP-----------------HHHHHHHHHHHHHHHHHHHHHHHHHHHHHHHHHHHHHHHHHHHHHHHHT-B-TTS-B-HHHHHHHHHHHHHHHH--